Protein AF-Q05FV4-F1 (afdb_monomer_lite)

Secondary structure (DSSP, 8-state):
--EEEE--SSHHHHHHHHHS-EEEEEEE-TT-HHHHHHHHHHHHHHHHTT--EEEEE-HHHHHHHHHHHHTT-TTS-HHHHIIIIIIIIIHHHHTT-S-EEES-S-EEETTEEE--SSTTT--HHHH-SSS-EE-SSTTS-HHHHHHHHHHTT-TTTTPPPP-SSTT---------EEEEEETTEEEEEEE--S---TT-EETTEEEEEEETTEEEEE-GGG---EEEEEE--SS----EEEEESSSSSPPEEEEEEEETTEEEEEEEEEE--PPTT-EEEEEETTEEEEEEEEEEE-

Foldseek 3Di:
DAAEEAAQLALLSLLQPLVDRHAYEQEDQPQDPSSVVSVVLVVVSCVVVVHHYDYDYCNVVVVCLVVVCLVPPLQEDQLLVCVPPPVNDVVCVVVVDQEYEYSAQWADDPQFIFFAPQNQRTDCLSHPDRGHYHYPPSPDDVVVSLVVCVVVVRVNSVPDDDDDHPPDDDDDWDWDWDWDDDPNDIWIKIQTSDNDAAQDDDPNWTFADDDNRMTTTDHPVPWDKDQKFWWDDPDDDWDWWWKDQDSRDDTFIWTWDDDPPIIMIGGPDIDTRHDQQGWMFIGDPGTTPDTIGTHDDD

pLDDT: mean 79.16, std 13.12, range [39.16, 94.56]

InterPro domains:
  IPR014729 Rossmann-like alpha/beta/alpha sandwich fold [G3DSA:3.40.50.620] (3-175)

Structure (mmCIF, N/CA/C/O backbone):
data_AF-Q05FV4-F1
#
_entry.id   AF-Q05FV4-F1
#
loop_
_atom_site.group_PDB
_atom_site.id
_atom_site.type_symbol
_atom_site.label_atom_id
_atom_site.label_alt_id
_atom_site.label_comp_id
_atom_site.label_asym_id
_atom_site.label_entity_id
_atom_site.label_seq_id
_atom_site.pdbx_PDB_ins_code
_atom_site.Cartn_x
_atom_site.Cartn_y
_atom_site.Cartn_z
_atom_site.occupancy
_atom_site.B_iso_or_equiv
_atom_site.auth_seq_id
_atom_site.auth_comp_id
_atom_site.auth_asym_id
_atom_site.auth_atom_id
_atom_site.pdbx_PDB_model_num
ATOM 1 N N . MET A 1 1 ? 4.492 14.773 -20.212 1.00 47.62 1 MET A N 1
ATOM 2 C CA . MET A 1 1 ? 5.256 14.762 -18.939 1.00 47.62 1 MET A CA 1
ATOM 3 C C . MET A 1 1 ? 5.583 13.326 -18.550 1.00 47.62 1 MET A C 1
ATOM 5 O O . MET A 1 1 ? 4.662 12.532 -18.407 1.00 47.62 1 MET A O 1
ATOM 9 N N . LEU A 1 2 ? 6.867 12.978 -18.404 1.00 54.38 2 LEU A N 1
ATOM 10 C CA . LEU A 1 2 ? 7.277 11.655 -17.915 1.00 54.38 2 LEU A CA 1
ATOM 11 C C . LEU A 1 2 ? 6.825 11.469 -16.462 1.00 54.38 2 LEU A C 1
ATOM 13 O O . LEU A 1 2 ? 7.296 12.162 -15.558 1.00 54.38 2 LEU A O 1
ATOM 17 N N . ASN A 1 3 ? 5.906 10.532 -16.252 1.00 81.00 3 ASN A N 1
ATOM 18 C CA . ASN A 1 3 ? 5.465 10.130 -14.924 1.00 81.00 3 ASN A CA 1
ATOM 19 C C . ASN A 1 3 ? 6.453 9.107 -14.350 1.00 81.00 3 ASN A C 1
ATOM 21 O O . ASN A 1 3 ? 6.961 8.255 -15.077 1.00 81.00 3 ASN A O 1
ATOM 25 N N . PHE A 1 4 ? 6.714 9.165 -13.047 1.00 91.38 4 PHE A N 1
ATOM 26 C CA . PHE A 1 4 ? 7.450 8.113 -12.348 1.00 91.38 4 PHE A CA 1
ATOM 27 C C . PHE A 1 4 ? 6.477 7.105 -11.742 1.00 91.38 4 PHE A C 1
ATOM 29 O O . PHE A 1 4 ? 5.464 7.493 -11.155 1.00 91.38 4 PHE A O 1
ATOM 36 N N . LEU A 1 5 ? 6.791 5.819 -11.864 1.00 93.62 5 LEU A N 1
ATOM 37 C CA . LEU A 1 5 ? 6.052 4.716 -11.260 1.00 93.62 5 LEU A CA 1
ATOM 38 C C . LEU A 1 5 ? 6.869 4.089 -10.136 1.00 93.62 5 LEU A C 1
ATOM 40 O O . LEU A 1 5 ? 7.965 3.591 -10.374 1.00 93.62 5 LEU A O 1
ATOM 44 N N . LEU A 1 6 ? 6.301 4.038 -8.931 1.00 93.00 6 LEU A N 1
ATOM 45 C CA . LEU A 1 6 ? 6.811 3.171 -7.871 1.00 93.00 6 LEU A CA 1
ATOM 46 C C . LEU A 1 6 ? 6.566 1.718 -8.255 1.00 93.00 6 LEU A C 1
ATOM 48 O O . LEU A 1 6 ? 5.432 1.225 -8.186 1.00 93.00 6 LEU A O 1
ATOM 52 N N . ASN A 1 7 ? 7.637 1.043 -8.649 1.00 92.69 7 ASN A N 1
ATOM 53 C CA . ASN A 1 7 ? 7.591 -0.327 -9.107 1.00 92.69 7 ASN A CA 1
ATOM 54 C C . ASN A 1 7 ? 8.322 -1.235 -8.121 1.00 92.69 7 ASN A C 1
ATOM 56 O O . ASN A 1 7 ? 9.527 -1.126 -7.935 1.00 92.69 7 ASN A O 1
ATOM 60 N N . SER A 1 8 ? 7.580 -2.143 -7.486 1.00 90.06 8 SER A N 1
ATOM 61 C CA . SER A 1 8 ? 8.119 -3.109 -6.525 1.00 90.06 8 SER A CA 1
ATOM 62 C C . SER A 1 8 ? 8.613 -4.400 -7.181 1.00 90.06 8 SER A C 1
ATOM 64 O O . SER A 1 8 ? 8.865 -5.373 -6.484 1.00 90.06 8 SER A O 1
ATOM 66 N N . GLY A 1 9 ? 8.655 -4.487 -8.514 1.00 88.12 9 GLY A N 1
ATOM 67 C CA . GLY A 1 9 ? 8.950 -5.740 -9.218 1.00 88.12 9 GLY A CA 1
ATOM 68 C C . GLY A 1 9 ? 7.849 -6.802 -9.085 1.00 88.12 9 GLY A C 1
ATOM 69 O O . GLY A 1 9 ? 8.029 -7.957 -9.471 1.00 88.12 9 GLY A O 1
ATOM 70 N N . GLY A 1 10 ? 6.689 -6.448 -8.524 1.00 89.00 10 GLY A N 1
ATOM 71 C CA . GLY A 1 10 ? 5.504 -7.299 -8.498 1.00 89.00 10 GLY A CA 1
ATOM 72 C C . GLY A 1 10 ? 4.771 -7.330 -9.842 1.00 89.00 10 GLY A C 1
ATOM 73 O O . GLY A 1 10 ? 4.995 -6.502 -10.723 1.00 89.00 10 GLY A O 1
ATOM 74 N N . LYS A 1 11 ? 3.827 -8.269 -9.987 1.00 91.12 11 LYS A N 1
ATOM 75 C CA . LYS A 1 11 ? 2.969 -8.359 -11.184 1.00 91.12 11 LYS A CA 1
ATOM 76 C C . LYS A 1 11 ? 2.208 -7.070 -11.471 1.00 91.12 11 LYS A C 1
ATOM 78 O O . LYS A 1 11 ? 2.149 -6.637 -12.613 1.00 91.12 11 LYS A O 1
ATOM 83 N N . ASP A 1 12 ? 1.641 -6.476 -10.427 1.00 92.94 12 ASP A N 1
ATOM 84 C CA . ASP A 1 12 ? 0.763 -5.310 -10.538 1.00 92.94 12 ASP A CA 1
ATOM 85 C C . ASP A 1 12 ? 1.513 -4.069 -11.012 1.00 92.94 12 ASP A C 1
ATOM 87 O O . ASP A 1 12 ? 1.076 -3.382 -11.932 1.00 92.94 12 ASP A O 1
ATOM 91 N N . SER A 1 13 ? 2.681 -3.812 -10.428 1.00 92.00 13 SER A N 1
ATOM 92 C CA . SER A 1 13 ? 3.510 -2.679 -10.812 1.00 92.00 13 SER A CA 1
ATOM 93 C C . SER A 1 13 ? 4.178 -2.876 -12.173 1.00 92.00 13 SER A C 1
ATOM 95 O O . SER A 1 13 ? 4.220 -1.937 -12.959 1.00 92.00 13 SER A O 1
ATOM 97 N N . ASN A 1 14 ? 4.616 -4.090 -12.519 1.00 92.00 14 ASN A N 1
ATOM 98 C CA . ASN A 1 14 ? 5.145 -4.358 -13.860 1.00 92.00 14 ASN A CA 1
ATOM 99 C C . ASN A 1 14 ? 4.068 -4.232 -14.945 1.00 92.00 14 ASN A C 1
ATOM 101 O O . ASN A 1 14 ? 4.322 -3.642 -15.990 1.00 92.00 14 ASN A O 1
ATOM 105 N N . TYR A 1 15 ? 2.843 -4.696 -14.680 1.00 92.50 15 TYR A N 1
ATOM 106 C CA . TYR A 1 15 ? 1.713 -4.466 -15.582 1.00 92.50 15 TYR A CA 1
ATOM 107 C C . TYR A 1 15 ? 1.393 -2.970 -15.719 1.00 92.50 15 TYR A C 1
ATOM 109 O O . TYR A 1 15 ? 1.267 -2.463 -16.832 1.00 92.50 15 TYR A O 1
ATOM 117 N N . SER A 1 16 ? 1.361 -2.239 -14.600 1.00 92.81 16 SER A N 1
ATOM 118 C CA . SER A 1 16 ? 1.198 -0.780 -14.581 1.00 92.81 16 SER A CA 1
ATOM 119 C C . SER A 1 16 ? 2.255 -0.053 -15.425 1.00 92.81 16 SER A C 1
ATOM 121 O O . SER A 1 16 ? 1.914 0.906 -16.119 1.00 92.81 16 SER A O 1
ATOM 123 N N . SER A 1 17 ? 3.513 -0.515 -15.407 1.00 92.00 17 SER A N 1
ATOM 124 C CA . SER A 1 17 ? 4.619 0.075 -16.180 1.00 92.00 17 SER A CA 1
ATOM 125 C C . SER A 1 17 ? 4.445 -0.047 -17.692 1.00 92.00 17 SER A C 1
ATOM 127 O O . SER A 1 17 ? 4.907 0.816 -18.433 1.00 92.00 17 SER A O 1
ATOM 129 N N . ILE A 1 18 ? 3.770 -1.096 -18.156 1.00 89.12 18 ILE A N 1
ATOM 130 C CA . ILE A 1 18 ? 3.556 -1.333 -19.588 1.00 89.12 18 ILE A CA 1
ATOM 131 C C . ILE A 1 18 ? 2.411 -0.481 -20.130 1.00 89.12 18 ILE A C 1
ATOM 133 O O . ILE A 1 18 ? 2.472 -0.037 -21.270 1.00 89.12 18 ILE A O 1
ATOM 137 N N . LEU A 1 19 ? 1.389 -0.212 -19.317 1.00 89.12 19 LEU A N 1
ATOM 138 C CA . LEU A 1 19 ? 0.229 0.576 -19.738 1.00 89.12 19 LEU A CA 1
ATOM 139 C C . LEU A 1 19 ? 0.544 2.052 -20.010 1.00 89.12 19 LEU A C 1
ATOM 141 O O . LEU A 1 19 ? -0.233 2.721 -20.680 1.00 89.12 19 LEU A O 1
ATOM 145 N N . VAL A 1 20 ? 1.617 2.596 -19.429 1.00 88.25 20 VAL A N 1
ATOM 146 C CA . VAL A 1 20 ? 1.894 4.039 -19.457 1.00 88.25 20 VAL A CA 1
ATOM 147 C C . VAL A 1 20 ? 3.361 4.288 -19.774 1.00 88.25 20 VAL A C 1
ATOM 149 O O . VAL A 1 20 ? 4.248 3.568 -19.315 1.00 88.25 20 VAL A O 1
ATOM 152 N N . ASN A 1 21 ? 3.649 5.349 -20.530 1.00 88.25 21 ASN A N 1
ATOM 153 C CA . ASN A 1 21 ? 5.026 5.778 -20.710 1.00 88.25 21 ASN A CA 1
ATOM 154 C C . ASN A 1 21 ? 5.569 6.433 -19.424 1.00 88.25 21 ASN A C 1
ATOM 156 O O . ASN A 1 21 ? 5.127 7.514 -19.032 1.00 88.25 21 ASN A O 1
ATOM 160 N N . ASN A 1 22 ? 6.479 5.745 -18.730 1.00 90.12 22 ASN A N 1
ATOM 161 C CA . ASN A 1 22 ? 6.981 6.133 -17.419 1.00 90.12 22 ASN A CA 1
ATOM 162 C C . ASN A 1 22 ? 8.419 5.663 -17.178 1.00 90.12 22 ASN A C 1
ATOM 164 O O . ASN A 1 22 ? 8.897 4.715 -17.800 1.00 90.12 22 ASN A O 1
ATOM 168 N N . ASN A 1 23 ? 9.070 6.317 -16.219 1.00 91.62 23 ASN A N 1
ATOM 169 C CA . ASN A 1 23 ? 10.292 5.816 -15.599 1.00 91.62 23 ASN A CA 1
ATOM 170 C C . ASN A 1 23 ? 9.923 5.024 -14.341 1.00 91.62 23 ASN A C 1
ATOM 172 O O . ASN A 1 23 ? 9.015 5.412 -13.600 1.00 91.62 23 ASN A O 1
ATOM 176 N N . ASN A 1 24 ? 10.634 3.934 -14.075 1.00 93.62 24 ASN A N 1
ATOM 177 C CA . ASN A 1 24 ? 10.403 3.112 -12.893 1.00 93.62 24 ASN A CA 1
ATOM 178 C C . ASN A 1 24 ? 11.297 3.558 -11.737 1.00 93.62 24 ASN A C 1
ATOM 180 O O . ASN A 1 24 ? 12.478 3.817 -11.934 1.00 93.62 24 ASN A O 1
ATOM 184 N N . ILE A 1 25 ? 10.744 3.603 -10.530 1.00 93.94 25 ILE A N 1
ATOM 185 C CA . ILE A 1 25 ? 11.482 3.803 -9.282 1.00 93.94 25 ILE A CA 1
ATOM 186 C C . ILE A 1 25 ? 11.372 2.531 -8.455 1.00 93.94 25 ILE A C 1
ATOM 188 O O . ILE A 1 25 ? 10.265 2.091 -8.133 1.00 93.94 25 ILE A O 1
ATOM 192 N N . PHE A 1 26 ? 12.518 1.985 -8.067 1.00 92.56 26 PHE A N 1
ATOM 193 C CA . PHE A 1 26 ? 12.624 0.872 -7.138 1.00 92.56 26 PHE A CA 1
ATOM 194 C C . PHE A 1 26 ? 13.163 1.356 -5.795 1.00 92.56 26 PHE A C 1
ATOM 196 O O . PHE A 1 26 ? 14.240 1.948 -5.731 1.00 92.56 26 PHE A O 1
ATOM 203 N N . ILE A 1 27 ? 12.430 1.072 -4.719 1.00 90.38 27 ILE A N 1
ATOM 204 C CA . ILE A 1 27 ? 12.897 1.328 -3.355 1.00 90.38 27 ILE A CA 1
ATOM 205 C C . ILE A 1 27 ? 13.678 0.101 -2.886 1.00 90.38 27 ILE A C 1
ATOM 207 O O . ILE A 1 27 ? 13.100 -0.967 -2.653 1.00 90.38 27 ILE A O 1
ATOM 211 N N . LYS A 1 28 ? 14.990 0.269 -2.739 1.00 87.56 28 LYS A N 1
ATOM 212 C CA . LYS A 1 28 ? 15.898 -0.741 -2.206 1.00 87.56 28 LYS A CA 1
ATOM 213 C C . LYS A 1 28 ? 15.941 -0.617 -0.689 1.00 87.56 28 LYS A C 1
ATOM 215 O O . LYS A 1 28 ? 16.210 0.456 -0.153 1.00 87.56 28 LYS A O 1
ATOM 220 N N . ILE A 1 29 ? 15.658 -1.726 -0.018 1.00 76.50 29 ILE A N 1
ATOM 221 C CA . ILE A 1 29 ? 15.816 -1.877 1.429 1.00 76.50 29 ILE A CA 1
ATOM 222 C C . ILE A 1 29 ? 16.642 -3.142 1.600 1.00 76.50 29 ILE A C 1
ATOM 224 O O . ILE A 1 29 ? 16.120 -4.253 1.521 1.00 76.50 29 ILE A O 1
ATOM 228 N N . ASP A 1 30 ? 17.951 -2.947 1.724 1.00 65.00 30 ASP A N 1
ATOM 229 C CA . ASP A 1 30 ? 19.031 -3.937 1.571 1.00 65.00 30 ASP A CA 1
ATOM 230 C C . ASP A 1 30 ? 19.091 -5.054 2.621 1.00 65.00 30 ASP A C 1
ATOM 232 O O . ASP A 1 30 ? 20.126 -5.671 2.840 1.00 65.00 30 ASP A O 1
ATOM 236 N N . ASN A 1 31 ? 17.980 -5.323 3.291 1.00 58.41 31 ASN A N 1
ATOM 237 C CA . ASN A 1 31 ? 17.928 -6.237 4.419 1.00 58.41 31 ASN A CA 1
ATOM 238 C C . ASN A 1 31 ? 17.359 -7.620 4.048 1.00 58.41 31 ASN A C 1
ATOM 240 O O . ASN A 1 31 ? 17.367 -8.501 4.901 1.00 58.41 31 ASN A O 1
ATOM 244 N N . PHE A 1 32 ? 16.858 -7.836 2.815 1.00 62.53 32 PHE A N 1
ATOM 245 C CA . PHE A 1 32 ? 16.070 -9.038 2.488 1.00 62.53 32 PHE A CA 1
ATOM 246 C C . PHE A 1 32 ? 16.309 -9.619 1.088 1.00 62.53 32 PHE A C 1
ATOM 248 O O . PHE A 1 32 ? 16.249 -8.907 0.082 1.00 62.53 32 PHE A O 1
ATOM 255 N N . CYS A 1 33 ? 16.419 -10.952 1.019 1.00 62.09 33 CYS A N 1
ATOM 256 C CA . CYS A 1 33 ? 16.462 -11.719 -0.232 1.00 62.09 33 CYS A CA 1
ATOM 257 C C . CYS A 1 33 ? 15.248 -11.445 -1.140 1.00 62.09 33 CYS A C 1
ATOM 259 O O . CYS A 1 33 ? 15.401 -11.364 -2.358 1.00 62.09 33 CYS A O 1
ATOM 261 N N . GLU A 1 34 ? 14.053 -11.234 -0.569 1.00 72.56 34 GLU A N 1
ATOM 262 C CA . GLU A 1 34 ? 12.849 -10.882 -1.341 1.00 72.56 34 GLU A CA 1
ATOM 263 C C . GLU A 1 34 ? 13.019 -9.543 -2.088 1.00 72.56 34 GLU A C 1
ATOM 265 O O . GLU A 1 34 ? 12.658 -9.450 -3.257 1.00 72.56 34 GLU A O 1
ATOM 270 N N . ASN A 1 35 ? 13.630 -8.517 -1.474 1.00 75.50 35 ASN A N 1
ATOM 271 C CA . ASN A 1 35 ? 13.848 -7.220 -2.134 1.00 75.50 35 ASN A CA 1
ATOM 272 C C . ASN A 1 35 ? 14.843 -7.342 -3.306 1.00 75.50 35 ASN A C 1
ATOM 274 O O . ASN A 1 35 ? 14.657 -6.717 -4.351 1.00 75.50 35 ASN A O 1
ATOM 278 N N . LEU A 1 36 ? 15.858 -8.204 -3.175 1.00 78.44 36 LEU A N 1
ATOM 279 C CA . LEU A 1 36 ? 16.809 -8.499 -4.253 1.00 78.44 36 LEU A CA 1
ATOM 280 C C . LEU A 1 36 ? 16.147 -9.227 -5.431 1.00 78.44 36 LEU A C 1
ATOM 282 O O . LEU A 1 36 ? 16.372 -8.854 -6.584 1.00 78.44 36 LEU A O 1
ATOM 286 N N . LEU A 1 37 ? 15.306 -10.231 -5.164 1.00 83.31 37 LEU A N 1
ATOM 287 C CA . LEU A 1 37 ? 14.526 -10.916 -6.204 1.00 83.31 37 LEU A CA 1
ATOM 288 C C . LEU A 1 37 ? 13.567 -9.951 -6.909 1.00 83.31 37 LEU A C 1
ATOM 290 O O . LEU A 1 37 ? 13.454 -9.954 -8.134 1.00 83.31 37 LEU A O 1
ATOM 294 N N . ASP A 1 38 ? 12.928 -9.072 -6.147 1.00 85.44 38 ASP A N 1
ATOM 295 C CA . ASP A 1 38 ? 12.011 -8.054 -6.651 1.00 85.44 38 ASP A CA 1
ATOM 296 C C . ASP A 1 38 ? 12.711 -7.062 -7.576 1.00 85.44 38 ASP A C 1
ATOM 298 O O . ASP A 1 38 ? 12.211 -6.762 -8.666 1.00 85.44 38 ASP A O 1
ATOM 302 N N . LYS A 1 39 ? 13.919 -6.638 -7.198 1.00 87.81 39 LYS A N 1
ATOM 303 C CA . LYS A 1 39 ? 14.795 -5.835 -8.050 1.00 87.81 39 LYS A CA 1
ATOM 304 C C . LYS A 1 39 ? 15.129 -6.568 -9.351 1.00 87.81 39 LYS A C 1
ATOM 306 O O . LYS A 1 39 ? 15.037 -5.959 -10.415 1.00 87.81 39 LYS A O 1
ATOM 311 N N . LYS A 1 40 ? 15.472 -7.862 -9.293 1.00 87.88 40 LYS A N 1
ATOM 312 C CA . LYS A 1 40 ? 15.757 -8.675 -10.492 1.00 87.88 40 LYS A CA 1
ATOM 313 C C . LYS A 1 40 ? 14.546 -8.748 -11.426 1.00 87.88 40 LYS A C 1
ATOM 315 O O . LYS A 1 40 ? 14.690 -8.498 -12.621 1.00 87.88 40 LYS A O 1
ATOM 320 N N . TYR A 1 41 ? 13.348 -9.011 -10.897 1.00 89.88 41 TYR A N 1
ATOM 321 C CA . TYR A 1 41 ? 12.120 -9.041 -11.704 1.00 89.88 41 TYR A CA 1
ATOM 322 C C . TYR A 1 41 ? 11.824 -7.707 -12.380 1.00 89.88 41 TYR A C 1
ATOM 324 O O . TYR A 1 41 ? 11.409 -7.685 -13.540 1.00 89.88 41 TYR A O 1
ATOM 332 N N . LEU A 1 42 ? 12.015 -6.599 -11.664 1.00 90.19 42 LEU A N 1
ATOM 333 C CA . LEU A 1 42 ? 11.873 -5.272 -12.245 1.00 90.19 42 LEU A CA 1
ATOM 334 C C . LEU A 1 42 ? 12.872 -5.057 -13.384 1.00 90.19 42 LEU A C 1
ATOM 336 O O . LEU A 1 42 ? 12.477 -4.618 -14.462 1.00 90.19 42 LEU A O 1
ATOM 340 N N . PHE A 1 43 ? 14.146 -5.350 -13.129 1.00 91.12 43 PHE A N 1
ATOM 341 C CA . PHE A 1 43 ? 15.237 -5.099 -14.062 1.00 91.12 43 PHE A CA 1
ATOM 342 C C . PHE A 1 43 ? 15.021 -5.837 -15.383 1.00 91.12 43 PHE A C 1
ATOM 344 O O . PHE A 1 43 ? 14.996 -5.207 -16.438 1.00 91.12 43 PHE A O 1
ATOM 351 N N . LEU A 1 44 ? 14.734 -7.139 -15.314 1.00 90.69 44 LEU A N 1
ATOM 352 C CA . LEU A 1 44 ? 14.467 -7.960 -16.496 1.00 90.69 44 LEU A CA 1
ATOM 353 C C . LEU A 1 44 ? 13.253 -7.454 -17.286 1.00 90.69 44 LEU A C 1
ATOM 355 O O . LEU A 1 44 ? 13.330 -7.291 -18.501 1.00 90.69 44 LEU A O 1
ATOM 359 N N . ASN A 1 45 ? 12.147 -7.125 -16.610 1.00 87.44 45 ASN A N 1
ATOM 360 C CA . ASN A 1 45 ? 10.970 -6.583 -17.293 1.00 87.44 45 ASN A CA 1
ATOM 361 C C . ASN A 1 45 ? 11.237 -5.208 -17.926 1.00 87.44 45 ASN A C 1
ATOM 363 O O . ASN A 1 45 ? 10.677 -4.902 -18.976 1.00 87.44 45 ASN A O 1
ATOM 367 N N . CYS A 1 46 ? 12.062 -4.363 -17.311 1.00 89.56 46 CYS A N 1
ATOM 368 C CA . CYS A 1 46 ? 12.399 -3.054 -17.868 1.00 89.56 46 CYS A CA 1
ATOM 369 C C . CYS A 1 46 ? 13.342 -3.155 -19.067 1.00 89.56 46 CYS A C 1
ATOM 371 O O . CYS A 1 46 ? 13.152 -2.389 -20.006 1.00 89.56 46 CYS A O 1
ATOM 373 N N . ILE A 1 47 ? 14.285 -4.105 -19.074 1.00 89.62 47 ILE A N 1
ATOM 374 C CA . ILE A 1 47 ? 15.117 -4.402 -20.251 1.00 89.62 47 ILE A CA 1
ATOM 375 C C . ILE A 1 47 ? 14.224 -4.778 -21.433 1.00 89.62 47 ILE A C 1
ATOM 377 O O . ILE A 1 47 ? 14.291 -4.136 -22.478 1.00 89.62 47 ILE A O 1
ATOM 381 N N . ILE A 1 48 ? 13.327 -5.751 -21.234 1.00 87.06 48 ILE A N 1
ATOM 382 C CA . ILE A 1 48 ? 12.411 -6.236 -22.279 1.00 87.06 48 ILE A CA 1
ATOM 383 C C . ILE A 1 48 ? 11.563 -5.088 -22.846 1.00 87.06 48 ILE A C 1
ATOM 385 O O . ILE A 1 48 ? 11.366 -4.990 -24.052 1.00 87.06 48 ILE A O 1
ATOM 389 N N . ASN A 1 49 ? 11.083 -4.191 -21.981 1.00 85.69 49 ASN A N 1
ATOM 390 C CA . ASN A 1 49 ? 10.210 -3.085 -22.378 1.00 85.69 49 ASN A CA 1
ATOM 391 C C . ASN A 1 49 ? 10.955 -1.769 -22.678 1.00 85.69 49 ASN A C 1
ATOM 393 O O . ASN A 1 49 ? 10.298 -0.737 -22.826 1.00 85.69 49 ASN A O 1
ATOM 397 N N . LYS A 1 50 ? 12.296 -1.776 -22.722 1.00 89.94 50 LYS A N 1
ATOM 398 C CA . LYS A 1 50 ? 13.155 -0.590 -22.924 1.00 89.94 50 LYS A CA 1
ATOM 399 C C . LYS A 1 50 ? 12.785 0.594 -22.006 1.00 89.94 50 LYS A C 1
ATOM 401 O O . LYS A 1 50 ? 12.666 1.738 -22.444 1.00 89.94 50 LYS A O 1
ATOM 406 N N . LYS A 1 51 ? 12.571 0.326 -20.712 1.00 90.44 51 LYS A N 1
ATOM 407 C CA . LYS A 1 51 ? 12.196 1.322 -19.686 1.00 90.44 51 LYS A CA 1
ATOM 408 C C . LYS A 1 51 ? 13.389 1.694 -18.806 1.00 90.44 51 LYS A C 1
ATOM 410 O O . LYS A 1 51 ? 14.146 0.827 -18.381 1.00 90.44 51 LYS A O 1
ATOM 415 N N . LYS A 1 52 ? 13.501 2.977 -18.444 1.00 91.94 52 LYS A N 1
ATOM 416 C CA . LYS A 1 52 ? 14.505 3.455 -17.477 1.00 91.94 52 LYS A CA 1
ATOM 417 C C . LYS A 1 52 ? 14.117 3.086 -16.042 1.00 91.94 52 LYS A C 1
ATOM 419 O O . LYS A 1 52 ? 12.932 3.091 -15.688 1.00 91.94 52 LYS A O 1
ATOM 424 N N . ILE A 1 53 ? 15.127 2.817 -15.216 1.00 93.12 53 ILE A N 1
ATOM 425 C CA . ILE A 1 53 ? 14.982 2.471 -13.799 1.00 93.12 53 ILE A CA 1
ATOM 426 C C . ILE A 1 53 ? 15.844 3.409 -12.959 1.00 93.12 53 ILE A C 1
ATOM 428 O O . ILE A 1 53 ? 17.023 3.595 -13.238 1.00 93.12 53 ILE A O 1
ATOM 432 N N . LEU A 1 54 ? 15.254 3.943 -11.898 1.00 92.25 54 LEU A N 1
ATOM 433 C CA . LEU A 1 54 ? 15.915 4.660 -10.819 1.00 92.25 54 LEU A CA 1
ATOM 434 C C . LEU A 1 54 ? 15.833 3.810 -9.552 1.00 92.25 54 LEU A C 1
ATOM 436 O O . LEU A 1 54 ? 14.763 3.316 -9.195 1.00 92.25 54 LEU A O 1
ATOM 440 N N . ILE A 1 55 ? 16.960 3.623 -8.875 1.00 91.12 55 ILE A N 1
ATOM 441 C CA . ILE A 1 55 ? 17.036 2.858 -7.629 1.00 91.12 55 ILE A CA 1
ATOM 442 C C . ILE A 1 55 ? 17.318 3.842 -6.504 1.00 91.12 55 ILE A C 1
ATOM 444 O O . ILE A 1 55 ? 18.292 4.583 -6.566 1.00 91.12 55 ILE A O 1
ATOM 448 N N . ILE A 1 56 ? 16.476 3.826 -5.475 1.00 90.44 56 ILE A N 1
ATOM 449 C CA . ILE A 1 56 ? 16.625 4.671 -4.290 1.00 90.44 56 ILE A CA 1
ATOM 450 C C . ILE A 1 56 ? 16.829 3.749 -3.093 1.00 90.44 56 ILE A C 1
ATOM 452 O O . ILE A 1 56 ? 15.976 2.899 -2.825 1.00 90.44 56 ILE A O 1
ATOM 456 N N . ASN A 1 57 ? 17.951 3.891 -2.390 1.00 90.19 57 ASN A N 1
ATOM 457 C CA . ASN A 1 57 ? 18.199 3.154 -1.155 1.00 90.19 57 ASN A CA 1
ATOM 458 C C . ASN A 1 57 ? 17.602 3.920 0.024 1.00 90.19 57 ASN A C 1
ATOM 460 O O . ASN A 1 57 ? 18.047 5.026 0.293 1.00 90.19 57 ASN A O 1
ATOM 464 N N . LEU A 1 58 ? 16.608 3.331 0.692 1.00 88.44 58 LEU A N 1
ATOM 465 C CA . LEU A 1 58 ? 15.910 3.939 1.834 1.00 88.44 58 LEU A CA 1
ATOM 466 C C . LEU A 1 58 ? 16.030 3.091 3.107 1.00 88.44 58 LEU A C 1
ATOM 468 O O . LEU A 1 58 ? 15.118 3.055 3.939 1.00 88.44 58 LEU A O 1
ATOM 472 N N . LYS A 1 59 ? 17.112 2.312 3.224 1.00 85.88 59 LYS A N 1
ATOM 473 C CA . LYS A 1 59 ? 17.323 1.388 4.346 1.00 85.88 59 LYS A CA 1
ATOM 474 C C . LYS A 1 59 ? 17.337 2.113 5.692 1.00 85.88 59 LYS A C 1
ATOM 476 O O . LYS A 1 59 ? 16.666 1.662 6.619 1.00 85.88 59 LYS A O 1
ATOM 481 N N . ASN A 1 60 ? 18.066 3.220 5.793 1.00 85.00 60 ASN A N 1
ATOM 482 C CA . ASN A 1 60 ? 18.253 3.930 7.058 1.00 85.00 60 ASN A CA 1
ATOM 483 C C . ASN A 1 60 ? 16.950 4.593 7.516 1.00 85.00 60 ASN A C 1
ATOM 485 O O . ASN A 1 60 ? 16.551 4.454 8.669 1.00 85.00 60 ASN A O 1
ATOM 489 N N . GLU A 1 61 ? 16.229 5.227 6.596 1.00 86.38 61 GLU A N 1
ATOM 490 C CA . GLU A 1 61 ? 14.943 5.876 6.841 1.00 86.38 61 GLU A CA 1
ATOM 491 C C . GLU A 1 61 ? 13.865 4.859 7.211 1.00 86.38 61 GLU A C 1
ATOM 493 O O . GLU A 1 61 ? 13.028 5.121 8.078 1.00 86.38 61 GLU A O 1
ATOM 498 N N . TYR A 1 62 ? 13.883 3.685 6.575 1.00 81.25 62 TYR A N 1
ATOM 499 C CA . TYR A 1 62 ? 12.974 2.596 6.909 1.00 81.25 62 TYR A CA 1
ATOM 500 C C . TYR A 1 62 ? 13.256 2.007 8.292 1.00 81.25 62 TYR A C 1
ATOM 502 O O . TYR A 1 62 ? 12.315 1.839 9.069 1.00 81.25 62 TYR A O 1
ATOM 510 N N . ASN A 1 63 ? 14.525 1.754 8.620 1.00 78.25 63 ASN A N 1
ATOM 511 C CA . ASN A 1 63 ? 14.925 1.282 9.945 1.00 78.25 63 ASN A CA 1
ATOM 512 C C . ASN A 1 63 ? 14.551 2.306 11.024 1.00 78.25 63 ASN A C 1
ATOM 514 O O . ASN A 1 63 ? 13.853 1.957 11.969 1.00 78.25 63 ASN A O 1
ATOM 518 N N . PHE A 1 64 ? 14.881 3.587 10.826 1.00 79.12 64 PHE A N 1
ATOM 519 C CA . PHE A 1 64 ? 14.504 4.661 11.748 1.00 79.12 64 PHE A CA 1
ATOM 520 C C . PHE A 1 64 ? 12.985 4.743 11.951 1.00 79.12 64 PHE A C 1
ATOM 522 O O . PHE A 1 64 ? 12.499 4.792 13.082 1.00 79.12 64 PHE A O 1
ATOM 529 N N . PHE A 1 65 ? 12.205 4.704 10.866 1.00 75.94 65 PHE A N 1
ATOM 530 C CA . PHE A 1 65 ? 10.743 4.697 10.934 1.00 75.94 65 PHE A CA 1
ATOM 531 C C . PHE A 1 65 ? 10.192 3.494 11.705 1.00 75.94 65 PHE A C 1
ATOM 533 O O . PHE A 1 65 ? 9.171 3.613 12.388 1.00 75.94 65 PHE A O 1
ATOM 540 N N . PHE A 1 66 ? 10.826 2.334 11.566 1.00 70.94 66 PHE A N 1
ATOM 541 C CA . PHE A 1 66 ? 10.403 1.109 12.222 1.00 70.94 66 PHE A CA 1
ATOM 542 C C . PHE A 1 66 ? 10.791 1.089 13.710 1.00 70.94 66 PHE A C 1
ATOM 544 O O . PHE A 1 66 ? 9.950 0.773 14.556 1.00 70.94 66 PHE A O 1
ATOM 551 N N . ASP A 1 67 ? 12.010 1.503 14.049 1.00 66.75 67 ASP A N 1
ATOM 552 C CA . ASP A 1 67 ? 12.535 1.517 15.418 1.00 66.75 67 ASP A CA 1
ATOM 553 C C . ASP A 1 67 ? 11.863 2.582 16.282 1.00 66.75 67 ASP A C 1
ATOM 555 O O . ASP A 1 67 ? 11.386 2.276 17.378 1.00 66.75 67 ASP A O 1
ATOM 559 N N . PHE A 1 68 ? 11.683 3.798 15.752 1.00 57.31 68 PHE A N 1
ATOM 560 C CA . PHE A 1 68 ? 10.953 4.878 16.429 1.00 57.31 68 PHE A CA 1
ATOM 561 C C . PHE A 1 68 ? 9.512 4.480 16.796 1.00 57.31 68 PHE A C 1
ATOM 563 O O . PHE A 1 68 ? 8.891 5.046 17.697 1.00 57.31 68 PHE A O 1
ATOM 570 N N . LYS A 1 69 ? 8.948 3.490 16.099 1.00 55.84 69 LYS A N 1
ATOM 571 C CA . LYS A 1 69 ? 7.569 3.043 16.292 1.00 55.84 69 LYS A CA 1
ATOM 572 C C . LYS A 1 69 ? 7.402 1.871 17.245 1.00 55.84 69 LYS A C 1
ATOM 574 O O . LYS A 1 69 ? 6.318 1.768 17.827 1.00 55.84 69 LYS A O 1
ATOM 579 N N . ASN A 1 70 ? 8.440 1.065 17.471 1.00 51.66 70 ASN A N 1
ATOM 580 C CA . ASN A 1 70 ? 8.410 -0.011 18.467 1.00 51.66 70 ASN A CA 1
ATOM 581 C C . ASN A 1 70 ? 8.166 0.528 19.893 1.00 51.66 70 ASN A C 1
ATOM 583 O O . ASN A 1 70 ? 7.617 -0.195 20.714 1.00 51.66 70 ASN A O 1
ATOM 587 N N . SER A 1 71 ? 8.472 1.803 20.175 1.00 50.09 71 SER A N 1
ATOM 588 C CA . SER A 1 71 ? 8.281 2.418 21.499 1.00 50.09 71 SER A CA 1
ATOM 589 C C . SER A 1 71 ? 6.947 3.163 21.700 1.00 50.09 71 SER A C 1
ATOM 591 O O . SER A 1 71 ? 6.497 3.287 22.836 1.00 50.09 71 SER A O 1
ATOM 593 N N . LYS A 1 72 ? 6.281 3.660 20.638 1.00 49.41 72 LYS A N 1
ATOM 594 C CA . LYS A 1 72 ? 5.078 4.533 20.757 1.00 49.41 72 LYS A CA 1
ATOM 595 C C . LYS A 1 72 ? 3.883 4.178 19.854 1.00 49.41 72 LYS A C 1
ATOM 597 O O . LYS A 1 72 ? 2.782 4.673 20.092 1.00 49.41 72 LYS A O 1
ATOM 602 N N . PHE A 1 73 ? 4.055 3.352 18.817 1.00 50.66 73 PHE A N 1
ATOM 603 C CA . PHE A 1 73 ? 3.084 3.207 17.714 1.00 50.66 73 PHE A CA 1
ATOM 604 C C . PHE A 1 73 ? 2.529 1.785 17.504 1.00 50.66 73 PHE A C 1
ATOM 606 O O . PHE A 1 73 ? 1.936 1.531 16.458 1.00 50.66 73 PHE A O 1
ATOM 613 N N . ILE A 1 74 ? 2.652 0.884 18.485 1.00 53.19 74 ILE A N 1
ATOM 614 C CA . ILE A 1 74 ? 2.162 -0.514 18.417 1.00 53.19 74 ILE A CA 1
ATOM 615 C C . ILE A 1 74 ? 0.702 -0.626 17.929 1.00 53.19 74 ILE A C 1
ATOM 617 O O . ILE A 1 74 ? 0.359 -1.587 17.254 1.00 53.19 74 ILE A O 1
ATOM 621 N N . PHE A 1 75 ? -0.129 0.391 18.183 1.00 55.47 75 PHE A N 1
ATOM 622 C CA . PHE A 1 75 ? -1.553 0.428 17.816 1.00 55.47 75 PHE A CA 1
ATOM 623 C C . PHE A 1 75 ? -1.873 1.127 16.481 1.00 55.47 75 PHE A C 1
ATOM 625 O O . PHE A 1 75 ? -3.025 1.465 16.208 1.00 55.47 75 PHE A O 1
ATOM 632 N N . TYR A 1 76 ? -0.869 1.420 15.652 1.00 65.94 76 TYR A N 1
ATOM 633 C CA . TYR A 1 76 ? -1.058 2.109 14.375 1.00 65.94 76 TYR A CA 1
ATOM 634 C C . TYR A 1 76 ? -0.740 1.203 13.186 1.00 65.94 76 TYR A C 1
ATOM 636 O O . TYR A 1 76 ? 0.237 0.462 13.179 1.00 65.94 76 TYR A O 1
ATOM 644 N N . ASN A 1 77 ? -1.521 1.341 12.114 1.00 73.75 77 ASN A N 1
ATOM 645 C CA . ASN A 1 77 ? -1.341 0.570 10.885 1.00 73.75 77 ASN A CA 1
ATOM 646 C C . ASN A 1 77 ? -0.005 0.907 10.185 1.00 73.75 77 ASN A C 1
ATOM 648 O O . ASN A 1 77 ? 0.101 1.919 9.483 1.00 73.75 77 ASN A O 1
ATOM 652 N N . LEU A 1 78 ? 1.007 0.051 10.366 1.00 75.31 78 LEU A N 1
ATOM 653 C CA . LEU A 1 78 ? 2.357 0.228 9.820 1.00 75.31 78 LEU A CA 1
ATOM 654 C C . LEU A 1 78 ? 2.364 0.444 8.307 1.00 75.31 78 LEU A C 1
ATOM 656 O O . LEU A 1 78 ? 3.011 1.380 7.842 1.00 75.31 78 LEU A O 1
ATOM 660 N N . ASP A 1 79 ? 1.604 -0.349 7.553 1.00 79.06 79 ASP A N 1
ATOM 661 C CA . ASP A 1 79 ? 1.567 -0.266 6.091 1.00 79.06 79 ASP A CA 1
ATOM 662 C C . ASP A 1 79 ? 0.997 1.070 5.608 1.00 79.06 79 ASP A C 1
ATOM 664 O O . ASP A 1 79 ? 1.543 1.679 4.686 1.00 79.06 79 ASP A O 1
ATOM 668 N N . PHE A 1 80 ? -0.054 1.580 6.264 1.00 81.62 80 PHE A N 1
ATOM 669 C CA . PHE A 1 80 ? -0.611 2.903 5.953 1.00 81.62 80 PHE A CA 1
ATOM 670 C C . PHE A 1 80 ? 0.452 3.998 6.101 1.00 81.62 80 PHE A C 1
ATOM 672 O O . PHE A 1 80 ? 0.615 4.850 5.227 1.00 81.62 80 PHE A O 1
ATOM 679 N N . TYR A 1 81 ? 1.211 3.970 7.196 1.00 80.44 81 TYR A N 1
ATOM 680 C CA . TYR A 1 81 ? 2.227 4.986 7.451 1.00 80.44 81 TYR A CA 1
ATOM 681 C C . TYR A 1 81 ? 3.514 4.783 6.649 1.00 80.44 81 TYR A C 1
ATOM 683 O O . TYR A 1 81 ? 4.129 5.777 6.278 1.00 80.44 81 TYR A O 1
ATOM 691 N N . CYS A 1 82 ? 3.905 3.546 6.345 1.00 82.12 82 CYS A N 1
ATOM 692 C CA . CYS A 1 82 ? 5.009 3.248 5.432 1.00 82.12 82 CYS A CA 1
ATOM 693 C C . CYS A 1 82 ? 4.685 3.782 4.030 1.00 82.12 82 CYS A C 1
ATOM 695 O O . CYS A 1 82 ? 5.495 4.487 3.425 1.00 82.12 82 CYS A O 1
ATOM 697 N N . ASN A 1 83 ? 3.462 3.539 3.545 1.00 87.38 83 ASN A N 1
ATOM 698 C CA . ASN A 1 83 ? 2.982 4.116 2.293 1.00 87.38 83 ASN A CA 1
ATOM 699 C C . ASN A 1 83 ? 2.968 5.643 2.349 1.00 87.38 83 ASN A C 1
ATOM 701 O O . ASN A 1 83 ? 3.408 6.278 1.399 1.00 87.38 83 ASN A O 1
ATOM 705 N N . LYS A 1 84 ? 2.492 6.238 3.448 1.00 86.50 84 LYS A N 1
ATOM 706 C CA . LYS A 1 84 ? 2.440 7.695 3.602 1.00 86.50 84 LYS A CA 1
ATOM 707 C C . LYS A 1 84 ? 3.836 8.310 3.632 1.00 86.50 84 LYS A C 1
ATOM 709 O O . LYS A 1 84 ? 4.122 9.168 2.816 1.00 86.50 84 LYS A O 1
ATOM 714 N N . PHE A 1 85 ? 4.699 7.918 4.560 1.00 86.12 85 PHE A N 1
ATOM 715 C CA . PHE A 1 85 ? 5.951 8.632 4.814 1.00 86.12 85 PHE A CA 1
ATOM 716 C C . PHE A 1 85 ? 7.094 8.179 3.909 1.00 86.12 85 PHE A C 1
ATOM 718 O O . PHE A 1 85 ? 7.742 9.031 3.315 1.00 86.12 85 PHE A O 1
ATOM 725 N N . ILE A 1 86 ? 7.287 6.870 3.743 1.00 85.62 86 ILE A N 1
ATOM 726 C CA . ILE A 1 86 ? 8.453 6.323 3.037 1.00 85.62 86 ILE A CA 1
ATOM 727 C C . ILE A 1 86 ? 8.181 6.241 1.538 1.00 85.62 86 ILE A C 1
ATOM 729 O O . ILE A 1 86 ? 8.787 6.965 0.756 1.00 85.62 86 ILE A O 1
ATOM 733 N N . LYS A 1 87 ? 7.226 5.401 1.117 1.00 87.56 87 LYS A N 1
ATOM 734 C CA . LYS A 1 87 ? 6.965 5.189 -0.321 1.00 87.56 87 LYS A CA 1
ATOM 735 C C . LYS A 1 87 ? 6.423 6.457 -0.984 1.00 87.56 87 LYS A C 1
ATOM 737 O O . LYS A 1 87 ? 6.793 6.810 -2.091 1.00 87.56 87 LYS A O 1
ATOM 742 N N . ILE A 1 88 ? 5.513 7.094 -0.260 1.00 89.62 88 ILE A N 1
ATOM 743 C CA . ILE A 1 88 ? 4.820 8.356 -0.478 1.00 89.62 88 ILE A CA 1
ATOM 744 C C . ILE A 1 88 ? 5.698 9.603 -0.607 1.00 89.62 88 ILE A C 1
ATOM 746 O O . ILE A 1 88 ? 6.070 10.092 -1.674 1.00 89.62 88 ILE A O 1
ATOM 750 N N . ASN A 1 89 ? 5.903 10.183 0.574 1.00 88.88 89 ASN A N 1
ATOM 751 C CA . ASN A 1 89 ? 6.413 11.526 0.776 1.00 88.88 89 ASN A CA 1
ATOM 752 C C . ASN A 1 89 ? 7.884 11.616 0.429 1.00 88.88 89 ASN A C 1
ATOM 754 O O . ASN A 1 89 ? 8.242 12.489 -0.355 1.00 88.88 89 ASN A O 1
ATOM 758 N N . LEU A 1 90 ? 8.685 10.712 0.990 1.00 89.50 90 LEU A N 1
ATOM 759 C CA . LEU A 1 90 ? 10.129 10.748 0.847 1.00 89.50 90 LEU A CA 1
ATOM 760 C C . LEU A 1 90 ? 10.529 10.597 -0.622 1.00 89.50 90 LEU A C 1
ATOM 762 O O . LEU A 1 90 ? 11.265 11.423 -1.145 1.00 89.50 90 LEU A O 1
ATOM 766 N N . VAL A 1 91 ? 9.948 9.627 -1.339 1.00 89.81 91 VAL A N 1
ATOM 767 C CA . VAL A 1 91 ? 10.245 9.459 -2.772 1.00 89.81 91 VAL A CA 1
ATOM 768 C C . VAL A 1 91 ? 9.871 10.697 -3.579 1.00 89.81 91 VAL A C 1
ATOM 770 O O . VAL A 1 91 ? 10.656 11.120 -4.420 1.00 89.81 91 VAL A O 1
ATOM 773 N N . LYS A 1 92 ? 8.708 11.312 -3.326 1.00 89.50 92 LYS A N 1
ATOM 774 C CA . LYS A 1 92 ? 8.315 12.548 -4.023 1.00 89.50 92 LYS A CA 1
ATOM 775 C C . LYS A 1 92 ? 9.272 13.709 -3.778 1.00 89.50 92 LYS A C 1
ATOM 777 O O . LYS A 1 92 ? 9.473 14.499 -4.696 1.00 89.50 92 LYS A O 1
ATOM 782 N N . GLN A 1 93 ? 9.813 13.811 -2.564 1.00 88.81 93 GLN A N 1
ATOM 783 C CA . GLN A 1 93 ? 10.831 14.803 -2.221 1.00 88.81 93 GLN A CA 1
ATOM 784 C C . GLN A 1 93 ? 12.127 14.524 -2.984 1.00 88.81 93 GLN A C 1
ATOM 786 O O . GLN A 1 93 ? 12.628 15.426 -3.637 1.00 88.81 93 GLN A O 1
ATOM 791 N N . ILE A 1 94 ? 12.593 13.271 -3.000 1.00 88.00 94 ILE A N 1
ATOM 792 C CA . ILE A 1 94 ? 13.833 12.867 -3.685 1.00 88.00 94 ILE A CA 1
ATOM 793 C C . ILE A 1 94 ? 13.779 13.152 -5.190 1.00 88.00 94 ILE A C 1
ATOM 795 O O . ILE A 1 94 ? 14.750 13.625 -5.766 1.00 88.00 94 ILE A O 1
ATOM 799 N N . ILE A 1 95 ? 12.650 12.873 -5.846 1.00 88.06 95 ILE A N 1
ATOM 800 C CA . ILE A 1 95 ? 12.528 13.067 -7.301 1.00 88.06 95 ILE A CA 1
ATOM 801 C C . ILE A 1 95 ? 12.012 14.456 -7.697 1.00 88.06 95 ILE A C 1
ATOM 803 O O . ILE A 1 95 ? 11.829 14.700 -8.888 1.00 88.06 95 ILE A O 1
ATOM 807 N N . PHE A 1 96 ? 11.708 15.329 -6.730 1.00 84.56 96 PHE A N 1
ATOM 808 C CA . PHE A 1 96 ? 11.110 16.655 -6.940 1.00 84.56 96 PHE A CA 1
ATOM 809 C C . PHE A 1 96 ? 9.885 16.644 -7.881 1.00 84.56 96 PHE A C 1
ATOM 811 O O . PHE A 1 96 ? 9.760 17.459 -8.797 1.00 84.56 96 PHE A O 1
ATOM 818 N N . LYS A 1 97 ? 8.949 15.696 -7.692 1.00 77.38 97 LYS A N 1
ATOM 819 C CA . LYS A 1 97 ? 7.743 15.570 -8.542 1.00 77.38 97 LYS A CA 1
ATOM 820 C C . LYS A 1 97 ? 6.436 15.607 -7.767 1.00 77.38 97 LYS A C 1
ATOM 822 O O . LYS A 1 97 ? 6.267 15.002 -6.708 1.00 77.38 97 LYS A O 1
ATOM 827 N N . LEU A 1 98 ? 5.446 16.232 -8.404 1.00 71.06 98 LEU A N 1
ATOM 828 C CA . LEU A 1 98 ? 4.085 16.336 -7.885 1.00 71.06 98 LEU A CA 1
ATOM 829 C C . LEU A 1 98 ? 3.275 15.046 -8.073 1.00 71.06 98 LEU A C 1
ATOM 831 O O . LEU A 1 98 ? 2.529 14.676 -7.161 1.00 71.06 98 LEU A O 1
ATOM 835 N N . ASN A 1 99 ? 3.455 14.337 -9.193 1.00 81.75 99 ASN A N 1
ATOM 836 C CA . ASN A 1 99 ? 2.648 13.171 -9.564 1.00 81.75 99 ASN A CA 1
ATOM 837 C C . ASN A 1 99 ? 3.479 11.888 -9.550 1.00 81.75 99 ASN A C 1
ATOM 839 O O . ASN A 1 99 ? 4.580 11.838 -10.095 1.00 81.75 99 ASN A O 1
ATOM 843 N N . LEU A 1 100 ? 2.926 10.845 -8.935 1.00 89.56 100 LEU A N 1
ATOM 844 C CA . LEU A 1 100 ? 3.582 9.552 -8.790 1.00 89.56 100 LEU A CA 1
ATOM 845 C C . LEU A 1 100 ? 2.569 8.430 -9.041 1.00 89.56 100 LEU A C 1
ATOM 847 O O . LEU A 1 100 ? 1.518 8.384 -8.399 1.00 89.56 100 LEU A O 1
ATOM 851 N N . LEU A 1 101 ? 2.876 7.553 -9.995 1.00 91.88 101 LEU A N 1
ATOM 852 C CA . LEU A 1 101 ? 2.093 6.360 -10.298 1.00 91.88 101 LEU A CA 1
ATOM 853 C C . LEU A 1 101 ? 2.473 5.236 -9.336 1.00 91.88 101 LEU A C 1
ATOM 855 O O . LEU A 1 101 ? 3.621 5.126 -8.901 1.00 91.88 101 LEU A O 1
ATOM 859 N N . THR A 1 102 ? 1.517 4.371 -9.020 1.00 91.69 102 THR A N 1
ATOM 860 C CA . THR A 1 102 ? 1.761 3.182 -8.202 1.00 91.69 102 THR A CA 1
ATOM 861 C C . THR A 1 102 ? 1.005 1.977 -8.739 1.00 91.69 102 THR A C 1
ATOM 863 O O . THR A 1 102 ? -0.089 2.116 -9.283 1.00 91.69 102 THR A O 1
ATOM 866 N N . GLY A 1 103 ? 1.546 0.782 -8.502 1.00 91.12 103 GLY A N 1
ATOM 867 C CA . GLY A 1 103 ? 0.854 -0.485 -8.749 1.00 91.12 103 GLY A CA 1
ATOM 868 C C . GLY A 1 103 ? -0.158 -0.853 -7.659 1.00 91.12 103 GLY A C 1
ATOM 869 O O . GLY A 1 103 ? -0.234 -2.024 -7.298 1.00 91.12 103 GLY A O 1
ATOM 870 N N . HIS A 1 104 ? -0.883 0.120 -7.098 1.00 92.44 104 HIS A N 1
ATOM 871 C CA . HIS A 1 104 ? -1.906 -0.137 -6.083 1.00 92.44 104 HIS A CA 1
ATOM 872 C C . HIS A 1 104 ? -3.324 -0.112 -6.660 1.00 92.44 104 HIS A C 1
ATOM 874 O O . HIS A 1 104 ? -3.614 0.637 -7.587 1.00 92.44 104 HIS A O 1
ATOM 880 N N . TYR A 1 105 ? -4.239 -0.870 -6.068 1.00 94.00 105 TYR A N 1
ATOM 881 C CA . TYR A 1 105 ? -5.642 -0.935 -6.476 1.00 94.00 105 TYR A CA 1
ATOM 882 C C . TYR A 1 105 ? -6.459 0.164 -5.793 1.00 94.00 105 TYR A C 1
ATOM 884 O O . TYR A 1 105 ? -6.920 0.011 -4.665 1.00 94.00 105 TYR A O 1
ATOM 892 N N . PHE A 1 106 ? -6.625 1.284 -6.489 1.00 93.31 106 PHE A N 1
ATOM 893 C CA . PHE A 1 106 ? -7.561 2.359 -6.164 1.00 93.31 106 PHE A CA 1
ATOM 894 C C . PHE A 1 106 ? -7.818 3.175 -7.434 1.00 93.31 106 PHE A C 1
ATOM 896 O O . PHE A 1 106 ? -7.041 3.101 -8.388 1.00 93.31 106 PHE A O 1
ATOM 903 N N . ARG A 1 107 ? -8.874 3.982 -7.453 1.00 92.81 107 ARG A N 1
ATOM 904 C CA . ARG A 1 107 ? -9.142 4.926 -8.545 1.00 92.81 107 ARG A CA 1
ATOM 905 C C . ARG A 1 107 ? -9.069 6.354 -8.028 1.00 92.81 107 ARG A C 1
ATOM 907 O O . ARG A 1 107 ? -9.399 6.611 -6.873 1.00 92.81 107 ARG A O 1
ATOM 914 N N . ILE A 1 108 ? -8.635 7.280 -8.879 1.00 88.44 108 ILE A N 1
ATOM 915 C CA . ILE A 1 108 ? -8.719 8.717 -8.603 1.00 88.44 108 ILE A CA 1
ATOM 916 C C . ILE A 1 108 ? -9.429 9.407 -9.753 1.00 88.44 108 ILE A C 1
ATOM 918 O O . ILE A 1 108 ? -9.044 9.240 -10.907 1.00 88.44 108 ILE A O 1
ATOM 922 N N . GLN A 1 109 ? -10.438 10.207 -9.421 1.00 86.19 109 GLN A N 1
ATOM 923 C CA . GLN A 1 109 ? -11.147 11.074 -10.360 1.00 86.19 109 GLN A CA 1
ATOM 924 C C . GLN A 1 109 ? -11.245 12.466 -9.740 1.00 86.19 109 GLN A C 1
ATOM 926 O O . GLN A 1 109 ? -11.666 12.593 -8.593 1.00 86.19 109 GLN A O 1
ATOM 931 N N . LYS A 1 110 ? -10.816 13.509 -10.465 1.00 82.94 110 LYS A N 1
ATOM 932 C CA . LYS A 1 110 ? -10.832 14.910 -9.988 1.00 82.94 110 LYS A CA 1
ATOM 933 C C . LYS A 1 110 ? -10.269 15.080 -8.555 1.00 82.94 110 LYS A C 1
ATOM 935 O O . LYS A 1 110 ? -10.837 15.797 -7.744 1.00 82.94 110 LYS A O 1
ATOM 940 N N . ASN A 1 111 ? -9.154 14.403 -8.240 1.00 80.12 111 ASN A N 1
ATOM 941 C CA . ASN A 1 111 ? -8.484 14.351 -6.920 1.00 80.12 111 ASN A CA 1
ATOM 942 C C . ASN A 1 111 ? -9.216 13.605 -5.789 1.00 80.12 111 ASN A C 1
ATOM 944 O O . ASN A 1 111 ? -8.706 13.550 -4.668 1.00 80.12 111 ASN A O 1
ATOM 948 N N . PHE A 1 112 ? -10.358 12.986 -6.065 1.00 85.50 112 PHE A N 1
ATOM 949 C CA . PHE A 1 112 ? -11.073 12.156 -5.105 1.00 85.50 112 PHE A CA 1
ATOM 950 C C . PHE A 1 112 ? -10.681 10.689 -5.240 1.00 85.50 112 PHE A C 1
ATOM 952 O O . PHE A 1 112 ? -10.538 10.182 -6.352 1.00 85.50 112 PHE A O 1
ATOM 959 N N . PHE A 1 113 ? -10.527 10.004 -4.106 1.00 89.62 113 PHE A N 1
ATOM 960 C CA . PHE A 1 113 ? -10.266 8.568 -4.069 1.00 89.62 113 PHE A CA 1
ATOM 961 C C . PHE A 1 113 ? -11.564 7.785 -4.226 1.00 89.62 113 PHE A C 1
ATOM 963 O O . PHE A 1 113 ? -12.548 8.046 -3.538 1.00 89.62 113 PHE A O 1
ATOM 970 N N . PHE A 1 114 ? -11.525 6.768 -5.071 1.00 92.25 114 PHE A N 1
ATOM 971 C CA . PHE A 1 114 ? -12.599 5.813 -5.272 1.00 92.25 114 PHE A CA 1
ATOM 972 C C . PHE A 1 114 ? -12.071 4.397 -5.064 1.00 92.25 114 PHE A C 1
ATOM 974 O O . PHE A 1 114 ? -10.922 4.087 -5.399 1.00 92.25 114 PHE A O 1
ATOM 981 N N . VAL A 1 115 ? -12.930 3.530 -4.531 1.00 92.94 115 VAL A N 1
ATOM 982 C CA . VAL A 1 115 ? -12.636 2.098 -4.371 1.00 92.94 115 VAL A CA 1
ATOM 983 C C . VAL A 1 115 ? -12.297 1.491 -5.738 1.00 92.94 115 VAL A C 1
ATOM 985 O O . VAL A 1 115 ? -12.907 1.861 -6.749 1.00 92.94 115 VAL A O 1
ATOM 988 N N . SER A 1 116 ? -11.340 0.564 -5.801 1.00 93.81 116 SER A N 1
ATOM 989 C CA . SER A 1 116 ? -11.088 -0.197 -7.033 1.00 93.81 116 SER A CA 1
ATOM 990 C C . SER A 1 116 ? -12.304 -1.017 -7.465 1.00 93.81 116 SER A C 1
ATOM 992 O O . SER A 1 116 ? -13.131 -1.411 -6.642 1.00 93.81 116 SER A O 1
ATOM 994 N N . ILE A 1 117 ? -12.377 -1.322 -8.763 1.00 93.50 117 ILE A N 1
ATOM 995 C CA . ILE A 1 117 ? -13.416 -2.209 -9.311 1.00 93.50 117 ILE A CA 1
ATOM 996 C C . ILE A 1 117 ? -13.313 -3.600 -8.664 1.00 93.50 117 ILE A C 1
ATOM 998 O O . ILE A 1 117 ? -14.312 -4.186 -8.254 1.00 93.50 117 ILE A O 1
ATOM 1002 N N . ASP A 1 118 ? -12.088 -4.095 -8.465 1.00 92.69 118 ASP A N 1
ATOM 1003 C CA . ASP A 1 118 ? -11.839 -5.297 -7.669 1.00 92.69 118 ASP A CA 1
ATOM 1004 C C . ASP A 1 118 ? -11.862 -4.977 -6.168 1.00 92.69 118 ASP A C 1
ATOM 1006 O O . ASP A 1 118 ? -10.844 -4.620 -5.570 1.00 92.69 118 ASP A O 1
ATOM 1010 N N . GLN A 1 119 ? -13.027 -5.108 -5.537 1.00 88.56 119 GLN A N 1
ATOM 1011 C CA . GLN A 1 119 ? -13.192 -4.797 -4.112 1.00 88.56 119 GLN A CA 1
ATOM 1012 C C . GLN A 1 119 ? -12.371 -5.706 -3.186 1.00 88.56 119 GLN A C 1
ATOM 1014 O O . GLN A 1 119 ? -12.026 -5.293 -2.076 1.00 88.56 119 GLN A O 1
ATOM 1019 N N . LYS A 1 120 ? -12.036 -6.932 -3.618 1.00 88.56 120 LYS A N 1
ATOM 1020 C CA . LYS A 1 120 ? -11.206 -7.863 -2.831 1.00 88.56 120 LYS A CA 1
ATOM 1021 C C . LYS A 1 120 ? -9.741 -7.433 -2.818 1.00 88.56 120 LYS A C 1
ATOM 1023 O O . LYS A 1 120 ? -8.997 -7.834 -1.923 1.00 88.56 120 LYS A O 1
ATOM 1028 N N . LYS A 1 121 ? -9.319 -6.647 -3.809 1.00 90.50 121 LYS A N 1
ATOM 1029 C CA . LYS A 1 121 ? -7.955 -6.122 -3.923 1.00 90.50 121 LYS A CA 1
ATOM 1030 C C . LYS A 1 121 ? -7.828 -4.643 -3.596 1.00 90.50 121 LYS A C 1
ATOM 1032 O O . LYS A 1 121 ? -6.696 -4.181 -3.538 1.00 90.50 121 LYS A O 1
ATOM 1037 N N . ASP A 1 122 ? -8.927 -3.941 -3.323 1.00 91.69 122 ASP A N 1
ATOM 1038 C CA . ASP A 1 122 ? -8.916 -2.522 -2.963 1.00 91.69 122 ASP A CA 1
ATOM 1039 C C . ASP A 1 122 ? -7.934 -2.197 -1.830 1.00 91.69 122 ASP A C 1
ATOM 1041 O O . ASP A 1 122 ? -7.944 -2.802 -0.753 1.00 91.69 122 ASP A O 1
ATOM 1045 N N . GLN A 1 123 ? -7.095 -1.194 -2.079 1.00 91.44 123 GLN A N 1
ATOM 1046 C CA . GLN A 1 123 ? -6.024 -0.749 -1.190 1.00 91.44 123 GLN A CA 1
ATOM 1047 C C . GLN A 1 123 ? -6.248 0.668 -0.649 1.00 91.44 123 GLN A C 1
ATOM 1049 O O . GLN A 1 123 ? -5.361 1.210 0.017 1.00 91.44 123 GLN A O 1
ATOM 1054 N N . CYS A 1 124 ? -7.436 1.259 -0.834 1.00 91.12 124 CYS A N 1
ATOM 1055 C CA . CYS A 1 124 ? -7.768 2.586 -0.300 1.00 91.12 124 CYS A CA 1
ATOM 1056 C C . CYS A 1 124 ? -7.551 2.685 1.220 1.00 91.12 124 CYS A C 1
ATOM 1058 O O . CYS A 1 124 ? -7.144 3.735 1.721 1.00 91.12 124 CYS A O 1
ATOM 1060 N N . TYR A 1 125 ? -7.734 1.578 1.952 1.00 88.88 125 TYR A N 1
ATOM 1061 C CA . TYR A 1 125 ? -7.496 1.498 3.401 1.00 88.88 125 TYR A CA 1
ATOM 1062 C C . TYR A 1 125 ? -6.069 1.911 3.805 1.00 88.88 125 TYR A C 1
ATOM 1064 O O . TYR A 1 125 ? -5.871 2.506 4.866 1.00 88.88 125 TYR A O 1
ATOM 1072 N N . PHE A 1 126 ? -5.080 1.657 2.944 1.00 87.69 126 PHE A N 1
ATOM 1073 C CA . PHE A 1 126 ? -3.671 1.974 3.191 1.00 87.69 126 PHE A CA 1
ATOM 1074 C C . PHE A 1 126 ? -3.187 3.262 2.512 1.00 87.69 126 PHE A C 1
ATOM 1076 O O . PHE A 1 126 ? -2.045 3.660 2.732 1.00 87.69 126 PHE A O 1
ATOM 1083 N N . LEU A 1 127 ? -4.010 3.889 1.666 1.00 87.31 127 LEU A N 1
ATOM 1084 C CA . LEU A 1 127 ? -3.556 4.914 0.715 1.00 87.31 127 LEU A CA 1
ATOM 1085 C C . LEU A 1 127 ? -4.336 6.219 0.768 1.00 87.31 127 LEU A C 1
ATOM 1087 O O . LEU A 1 127 ? -3.891 7.205 0.189 1.00 87.31 127 LEU A O 1
ATOM 1091 N N . ASN A 1 128 ? -5.475 6.249 1.460 1.00 76.50 128 ASN A N 1
ATOM 1092 C CA . ASN A 1 128 ? -6.298 7.447 1.539 1.00 76.50 128 ASN A CA 1
ATOM 1093 C C . ASN A 1 128 ? -5.679 8.516 2.461 1.00 76.50 128 ASN A C 1
ATOM 1095 O O . ASN A 1 128 ? -6.099 8.722 3.601 1.00 76.50 128 ASN A O 1
ATOM 1099 N N . PHE A 1 129 ? -4.647 9.182 1.961 1.00 78.44 129 PHE A N 1
ATOM 1100 C CA . PHE A 1 129 ? -4.071 10.404 2.498 1.00 78.44 129 PHE A CA 1
ATOM 1101 C C . PHE A 1 129 ? -4.036 11.459 1.388 1.00 78.44 129 PHE A C 1
ATOM 1103 O O . PHE A 1 129 ? -3.887 11.128 0.216 1.00 78.44 129 PHE A O 1
ATOM 1110 N N . LYS A 1 130 ? -4.180 12.741 1.756 1.00 64.12 130 LYS A N 1
ATOM 1111 C CA . LYS A 1 130 ? -4.276 13.883 0.826 1.00 64.12 130 LYS A CA 1
ATOM 1112 C C . LYS A 1 130 ? -2.971 14.114 0.038 1.00 64.12 130 LYS A C 1
ATOM 1114 O O . LYS A 1 130 ? -2.230 15.045 0.342 1.00 64.12 130 LYS A O 1
ATOM 1119 N N . LYS A 1 131 ? -2.643 13.261 -0.940 1.00 67.31 131 LYS A N 1
ATOM 1120 C CA . LYS A 1 131 ? -1.493 13.418 -1.849 1.00 67.31 131 LYS A CA 1
ATOM 1121 C C . LYS A 1 131 ? -1.829 12.977 -3.270 1.00 67.31 131 LYS A C 1
ATOM 1123 O O . LYS A 1 131 ? -2.502 11.973 -3.460 1.00 67.31 131 LYS A O 1
ATOM 1128 N N . LYS A 1 132 ? -1.281 13.701 -4.256 1.00 80.50 132 LYS A N 1
ATOM 1129 C CA . LYS A 1 132 ? -1.410 13.440 -5.706 1.00 80.50 132 LYS A CA 1
ATOM 1130 C C . LYS A 1 132 ? -0.691 12.153 -6.145 1.00 80.50 132 LYS A C 1
ATOM 1132 O O . LYS A 1 132 ? 0.384 12.203 -6.738 1.00 80.50 132 LYS A O 1
ATOM 1137 N N . ILE A 1 133 ? -1.173 10.992 -5.731 1.00 88.19 133 ILE A N 1
ATOM 1138 C CA . ILE A 1 133 ? -0.751 9.708 -6.310 1.00 88.19 133 ILE A CA 1
ATOM 1139 C C . ILE A 1 133 ? -1.720 9.322 -7.414 1.00 88.19 133 ILE A C 1
ATOM 1141 O O . ILE A 1 133 ? -2.811 9.863 -7.464 1.00 88.19 133 ILE A O 1
ATOM 1145 N N . HIS A 1 134 ? -1.331 8.411 -8.294 1.00 89.75 134 HIS A N 1
ATOM 1146 C CA . HIS A 1 134 ? -2.201 7.887 -9.339 1.00 89.75 134 HIS A CA 1
ATOM 1147 C C . HIS A 1 134 ? -2.056 6.369 -9.430 1.00 89.75 134 HIS A C 1
ATOM 1149 O O . HIS A 1 134 ? -1.021 5.794 -9.082 1.00 89.75 134 HIS A O 1
ATOM 1155 N N . SER A 1 135 ? -3.110 5.719 -9.904 1.00 91.25 135 SER A N 1
ATOM 1156 C CA . SER A 1 135 ? -3.098 4.310 -10.269 1.00 91.25 135 SER A CA 1
ATOM 1157 C C . SER A 1 135 ? -3.854 4.139 -11.575 1.00 91.25 135 SER A C 1
ATOM 1159 O O . SER A 1 135 ? -4.904 4.746 -11.779 1.00 91.25 135 SER A O 1
ATOM 1161 N N . ASN A 1 136 ? -3.303 3.306 -12.447 1.00 91.75 136 ASN A N 1
ATOM 1162 C CA . ASN A 1 136 ? -3.934 2.850 -13.679 1.00 91.75 136 ASN A CA 1
ATOM 1163 C C . ASN A 1 136 ? -4.513 1.434 -13.544 1.00 91.75 136 ASN A C 1
ATOM 1165 O O . ASN A 1 136 ? -5.256 1.006 -14.418 1.00 91.75 136 ASN A O 1
ATOM 1169 N N . ILE A 1 137 ? -4.218 0.709 -12.459 1.00 94.00 137 ILE A N 1
ATOM 1170 C CA . ILE A 1 137 ? -4.672 -0.679 -12.292 1.00 94.00 137 ILE A CA 1
ATOM 1171 C C . ILE A 1 137 ? -5.974 -0.813 -11.495 1.00 94.00 137 ILE A C 1
ATOM 1173 O O . ILE A 1 137 ? -6.602 -1.866 -11.528 1.00 94.00 137 ILE A O 1
ATOM 1177 N N . GLY A 1 138 ? -6.421 0.241 -10.802 1.00 92.94 138 GLY A N 1
ATOM 1178 C CA . GLY A 1 138 ? -7.662 0.209 -10.013 1.00 92.94 138 GLY A CA 1
ATOM 1179 C C . GLY A 1 138 ? -8.947 0.004 -10.826 1.00 92.94 138 GLY A C 1
ATOM 1180 O O . GLY A 1 138 ? -10.004 -0.227 -10.237 1.00 92.94 138 GLY A O 1
ATOM 1181 N N . PHE A 1 139 ? -8.851 0.073 -12.154 1.00 93.25 139 PHE A N 1
ATOM 1182 C CA . PHE A 1 139 ? -9.927 -0.179 -13.115 1.00 93.25 139 PHE A CA 1
ATOM 1183 C C . PHE A 1 139 ? -9.960 -1.628 -13.625 1.00 93.25 139 PHE A C 1
ATOM 1185 O O . PHE A 1 139 ? -10.778 -1.959 -14.475 1.00 93.25 139 PHE A O 1
ATOM 1192 N N . PHE A 1 140 ? -9.089 -2.506 -13.125 1.00 94.25 140 PHE A N 1
ATOM 1193 C CA . PHE A 1 140 ? -9.006 -3.888 -13.586 1.00 94.25 140 PHE A CA 1
ATOM 1194 C C . PHE A 1 140 ? -9.273 -4.877 -12.458 1.00 94.25 140 PHE A C 1
ATOM 1196 O O . PHE A 1 140 ? -8.912 -4.658 -11.299 1.00 94.25 140 PHE A O 1
ATOM 1203 N N . ASN A 1 141 ? -9.856 -6.016 -12.827 1.00 94.56 141 ASN A N 1
ATOM 1204 C CA . ASN A 1 141 ? -9.877 -7.189 -11.968 1.00 94.56 141 ASN A CA 1
ATOM 1205 C C . ASN A 1 141 ? -8.483 -7.832 -11.936 1.00 94.56 141 ASN A C 1
ATOM 1207 O O . ASN A 1 141 ? -7.832 -7.980 -12.978 1.00 94.56 141 ASN A O 1
ATOM 1211 N N . LYS A 1 142 ? -8.018 -8.262 -10.758 1.00 92.75 142 LYS A N 1
ATOM 1212 C CA . LYS A 1 142 ? -6.708 -8.912 -10.606 1.00 92.75 142 LY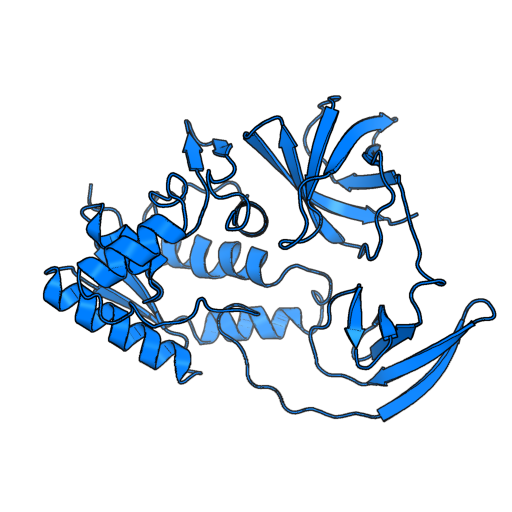S A CA 1
ATOM 1213 C C . LYS A 1 142 ? -6.539 -10.135 -11.506 1.00 92.75 142 LYS A C 1
ATOM 1215 O O . LYS A 1 142 ? -5.416 -10.429 -11.930 1.00 92.75 142 LYS A O 1
ATOM 1220 N N . LEU A 1 143 ? -7.623 -10.855 -11.791 1.00 93.12 143 LEU A N 1
ATOM 1221 C CA . LEU A 1 143 ? -7.596 -12.021 -12.675 1.00 93.12 143 LEU A CA 1
ATOM 1222 C C . LEU A 1 143 ? -7.189 -11.641 -14.102 1.00 93.12 143 LEU A C 1
ATOM 1224 O O . LEU A 1 143 ? -6.348 -12.323 -14.681 1.00 93.12 143 LEU A O 1
ATOM 1228 N N . ILE A 1 144 ? -7.674 -10.507 -14.614 1.00 93.19 144 ILE A N 1
ATOM 1229 C CA . ILE A 1 144 ? -7.327 -9.994 -15.949 1.00 93.19 144 ILE A CA 1
ATOM 1230 C C . ILE A 1 144 ? -5.836 -9.658 -16.009 1.00 93.19 144 ILE A C 1
ATOM 1232 O O . ILE A 1 144 ? -5.125 -10.112 -16.903 1.00 93.19 144 ILE A O 1
ATOM 1236 N N . ILE A 1 145 ? -5.329 -8.937 -15.004 1.00 92.19 145 ILE A N 1
ATOM 1237 C CA . ILE A 1 145 ? -3.897 -8.614 -14.901 1.00 92.19 145 ILE A CA 1
ATOM 1238 C C . ILE A 1 145 ? -3.069 -9.900 -14.858 1.00 92.19 145 ILE A C 1
ATOM 1240 O O . ILE A 1 145 ? -2.062 -10.024 -15.550 1.00 92.19 145 ILE A O 1
ATOM 1244 N N . THR A 1 146 ? -3.513 -10.893 -14.088 1.00 90.75 146 THR A N 1
ATOM 1245 C CA . THR A 1 146 ? -2.821 -12.183 -13.983 1.00 90.75 146 THR A CA 1
ATOM 1246 C C . THR A 1 146 ? -2.806 -12.925 -15.320 1.00 90.75 146 THR A C 1
ATOM 1248 O O . THR A 1 146 ? -1.747 -13.403 -15.727 1.00 90.75 146 THR A O 1
ATOM 1251 N N . TYR A 1 147 ? -3.932 -12.971 -16.029 1.00 92.31 147 TYR A N 1
ATOM 1252 C CA . TYR A 1 147 ? -4.032 -13.569 -17.359 1.00 92.31 147 TYR A CA 1
ATOM 1253 C C . TYR A 1 147 ? -3.080 -12.890 -18.352 1.00 92.31 147 TYR A C 1
ATOM 1255 O O . TYR A 1 147 ? -2.260 -13.565 -18.974 1.00 92.31 147 TYR A O 1
ATOM 1263 N N . ILE A 1 148 ? -3.089 -11.555 -18.425 1.00 89.44 148 ILE A N 1
ATOM 1264 C CA . ILE A 1 148 ? -2.216 -10.808 -19.341 1.00 89.44 148 ILE A CA 1
ATOM 1265 C C . ILE A 1 148 ? -0.740 -11.013 -18.987 1.00 89.44 148 ILE A C 1
ATOM 1267 O O . ILE A 1 148 ? 0.074 -11.222 -19.884 1.00 89.44 148 ILE A O 1
ATOM 1271 N N . THR A 1 149 ? -0.380 -11.014 -17.698 1.00 88.50 149 THR A N 1
ATOM 1272 C CA . THR A 1 149 ? 1.015 -11.249 -17.276 1.00 88.50 149 THR A CA 1
ATOM 1273 C C . THR A 1 149 ? 1.517 -12.638 -17.677 1.00 88.50 149 THR A C 1
ATOM 1275 O O . THR A 1 149 ? 2.692 -12.780 -18.010 1.00 88.50 149 THR A O 1
ATOM 1278 N N . LYS A 1 150 ? 0.642 -13.656 -17.685 1.00 90.38 150 LYS A N 1
ATOM 1279 C CA . LYS A 1 150 ? 0.970 -14.996 -18.189 1.00 90.38 150 LYS A CA 1
ATOM 1280 C C . LYS A 1 150 ? 1.085 -15.001 -19.712 1.00 90.38 150 LYS A C 1
ATOM 1282 O O . LYS A 1 150 ? 2.105 -15.454 -20.215 1.00 90.38 150 LYS A O 1
ATOM 1287 N N . LYS A 1 151 ? 0.091 -14.449 -20.420 1.00 89.50 151 LYS A N 1
ATOM 1288 C CA . LYS A 1 151 ? 0.049 -14.401 -21.892 1.00 89.50 151 LYS A CA 1
ATOM 1289 C C . LYS A 1 151 ? 1.255 -13.667 -22.484 1.00 89.50 151 LYS A C 1
ATOM 1291 O O . LYS A 1 151 ? 1.818 -14.113 -23.470 1.00 89.50 151 LYS A O 1
ATOM 1296 N N . LYS A 1 152 ? 1.685 -12.570 -21.855 1.00 84.75 152 LYS A N 1
ATOM 1297 C CA . LYS A 1 152 ? 2.865 -11.789 -22.260 1.00 84.75 152 LYS A CA 1
ATOM 1298 C C . LYS A 1 152 ? 4.186 -12.303 -21.669 1.00 84.75 152 LYS A C 1
ATOM 1300 O O . LYS A 1 152 ? 5.182 -11.593 -21.731 1.00 84.75 152 LYS A O 1
ATOM 1305 N N . ASN A 1 153 ? 4.197 -13.486 -21.049 1.00 84.94 153 ASN A N 1
ATOM 1306 C CA . ASN A 1 153 ? 5.392 -14.114 -20.483 1.00 84.94 153 ASN A CA 1
ATOM 1307 C C . ASN A 1 153 ? 6.226 -13.207 -19.561 1.00 84.94 153 ASN A C 1
ATOM 1309 O O . ASN A 1 153 ? 7.453 -13.223 -19.596 1.00 84.94 153 ASN A O 1
ATOM 1313 N N . PHE A 1 154 ? 5.570 -12.440 -18.683 1.00 85.06 154 PHE A N 1
ATOM 1314 C CA . PHE A 1 154 ? 6.303 -11.618 -17.720 1.00 85.06 154 PHE A CA 1
ATOM 1315 C C . PHE A 1 154 ? 7.164 -12.509 -16.831 1.00 85.06 154 PHE A C 1
ATOM 1317 O O . PHE A 1 154 ? 6.687 -13.530 -16.327 1.00 85.06 154 PHE A O 1
ATOM 1324 N N . VAL A 1 155 ? 8.378 -12.063 -16.517 1.00 86.75 155 VAL A N 1
ATOM 1325 C CA . VAL A 1 155 ? 9.295 -12.823 -15.651 1.00 86.75 155 VAL A CA 1
ATOM 1326 C C . VAL A 1 155 ? 8.672 -13.077 -14.270 1.00 86.75 155 VAL A C 1
ATOM 1328 O O . VAL A 1 155 ? 8.841 -14.130 -13.665 1.00 86.75 155 VAL A O 1
ATOM 1331 N N . CYS A 1 156 ? 7.844 -12.144 -13.791 1.00 84.88 156 CYS A N 1
ATOM 1332 C CA . CYS A 1 156 ? 7.139 -12.257 -12.518 1.00 84.88 156 CYS A CA 1
ATOM 1333 C C . CYS A 1 156 ? 5.774 -12.980 -12.598 1.00 84.88 156 CYS A C 1
ATOM 1335 O O . CYS A 1 156 ? 5.011 -12.915 -11.629 1.00 84.88 156 CYS A O 1
ATOM 1337 N N . LYS A 1 157 ? 5.405 -13.643 -13.709 1.00 84.25 157 LYS A N 1
ATOM 1338 C CA . LYS A 1 157 ? 4.060 -14.242 -13.902 1.00 84.25 157 LYS A CA 1
ATOM 1339 C C . LYS A 1 157 ? 3.664 -15.229 -12.791 1.00 84.25 157 LYS A C 1
ATOM 1341 O O . LYS A 1 157 ? 2.533 -15.193 -12.289 1.00 84.25 157 LYS A O 1
ATOM 1346 N N . CYS A 1 158 ? 4.618 -16.031 -12.319 1.00 84.00 158 CYS A N 1
ATOM 1347 C CA . CYS A 1 158 ? 4.410 -17.023 -11.258 1.00 84.00 158 CYS A CA 1
ATOM 1348 C C . CYS A 1 158 ? 4.545 -16.454 -9.834 1.00 84.00 158 CYS A C 1
ATOM 1350 O O . CYS A 1 158 ? 4.177 -17.123 -8.871 1.00 84.00 158 CYS A O 1
ATOM 1352 N N . LYS A 1 159 ? 5.008 -15.207 -9.669 1.00 83.06 159 LYS A N 1
ATOM 1353 C CA . LYS A 1 159 ? 5.252 -14.608 -8.348 1.00 83.06 159 LYS A CA 1
ATOM 1354 C C . LYS A 1 159 ? 3.950 -14.489 -7.544 1.00 83.06 159 LYS A C 1
ATOM 1356 O O . LYS A 1 159 ? 2.950 -13.966 -8.042 1.00 83.06 159 LYS A O 1
ATOM 1361 N N . LYS A 1 160 ? 3.928 -14.939 -6.289 1.00 79.19 160 LYS A N 1
ATOM 1362 C CA . LYS A 1 160 ? 2.783 -14.706 -5.386 1.00 79.19 160 LYS A CA 1
ATOM 1363 C C . LYS A 1 160 ? 2.740 -13.233 -4.951 1.00 79.19 160 LYS A C 1
ATOM 1365 O O . LYS A 1 160 ? 3.758 -12.548 -4.937 1.00 79.19 160 LYS A O 1
ATOM 1370 N N . SER A 1 161 ? 1.553 -12.711 -4.638 1.00 69.38 161 SER A N 1
ATOM 1371 C CA . SER A 1 161 ? 1.448 -11.361 -4.068 1.00 69.38 161 SER A CA 1
ATOM 1372 C C . SER A 1 161 ? 2.111 -11.328 -2.695 1.00 69.38 161 SER A C 1
ATOM 1374 O O . SER A 1 161 ? 1.869 -12.226 -1.892 1.00 69.38 161 SER A O 1
ATOM 1376 N N . THR A 1 162 ? 2.895 -10.289 -2.418 1.00 65.31 162 THR A N 1
ATOM 1377 C CA . THR A 1 162 ? 3.499 -10.071 -1.100 1.00 65.31 162 THR A CA 1
ATOM 1378 C C . THR A 1 162 ? 2.407 -9.915 -0.042 1.00 65.31 162 THR A C 1
ATOM 1380 O O . THR A 1 162 ? 1.484 -9.117 -0.216 1.00 65.31 162 THR A O 1
ATOM 1383 N N . THR A 1 163 ? 2.511 -10.677 1.044 1.00 57.34 163 THR A N 1
ATOM 1384 C CA . THR A 1 163 ? 1.616 -10.627 2.207 1.00 57.34 163 THR A CA 1
ATOM 1385 C C . THR A 1 163 ? 2.405 -10.265 3.461 1.00 57.34 163 THR A C 1
ATOM 1387 O O . THR A 1 163 ? 3.567 -10.654 3.589 1.00 57.34 163 THR A O 1
ATOM 1390 N N . GLY A 1 164 ? 1.758 -9.580 4.403 1.00 57.06 164 GLY A N 1
ATOM 1391 C CA . GLY A 1 164 ? 2.384 -9.120 5.644 1.00 57.06 164 GLY A CA 1
ATOM 1392 C C . GLY A 1 164 ? 2.903 -7.684 5.554 1.00 57.06 164 GLY A C 1
ATOM 1393 O O . GLY A 1 164 ? 2.586 -6.965 4.608 1.00 57.06 164 GLY A O 1
ATOM 1394 N N . ILE A 1 165 ? 3.673 -7.284 6.568 1.00 60.56 165 ILE A N 1
ATOM 1395 C CA . ILE A 1 165 ? 4.204 -5.923 6.725 1.00 60.56 165 ILE A CA 1
ATOM 1396 C C . ILE A 1 165 ? 5.103 -5.577 5.532 1.00 60.56 165 ILE A C 1
ATOM 1398 O O . ILE A 1 165 ? 5.909 -6.403 5.090 1.00 60.56 165 ILE A O 1
ATOM 1402 N N . CYS A 1 166 ? 4.972 -4.353 5.016 1.00 66.00 166 CYS A N 1
ATOM 1403 C CA . CYS A 1 166 ? 5.852 -3.824 3.975 1.00 66.00 166 CYS A CA 1
ATOM 1404 C C . CYS A 1 166 ? 7.320 -4.070 4.335 1.00 66.00 166 CYS A C 1
ATOM 1406 O O . CYS A 1 166 ? 7.725 -3.746 5.439 1.00 66.00 166 CYS A O 1
ATOM 1408 N N . PHE A 1 167 ? 8.112 -4.601 3.399 1.00 60.62 167 PHE A N 1
ATOM 1409 C CA . PHE A 1 167 ? 9.556 -4.808 3.581 1.00 60.62 167 PHE A CA 1
ATOM 1410 C C . PHE A 1 167 ? 9.928 -5.677 4.807 1.00 60.62 167 PHE A C 1
ATOM 1412 O O . PHE A 1 167 ? 10.915 -5.375 5.472 1.00 60.62 167 PHE A O 1
ATOM 1419 N N . LYS A 1 168 ? 9.104 -6.710 5.096 1.00 58.75 168 LYS A N 1
ATOM 1420 C CA . LYS A 1 168 ? 9.229 -7.757 6.142 1.00 58.75 168 LYS A CA 1
ATOM 1421 C C . LYS A 1 168 ? 10.559 -7.760 6.891 1.00 58.75 168 LYS A C 1
ATOM 1423 O O . LYS A 1 168 ? 11.571 -8.035 6.278 1.00 58.75 168 LYS A O 1
ATOM 1428 N N . ILE A 1 169 ? 10.533 -7.618 8.215 1.00 53.12 169 ILE A N 1
ATOM 1429 C CA . ILE A 1 169 ? 11.719 -7.778 9.066 1.00 53.12 169 ILE A CA 1
ATOM 1430 C C . ILE A 1 169 ? 11.712 -9.173 9.697 1.00 53.12 169 ILE A C 1
ATOM 1432 O O . ILE A 1 169 ? 10.735 -9.541 10.347 1.00 53.12 169 ILE A O 1
ATOM 1436 N N . ASN A 1 170 ? 12.791 -9.941 9.516 1.00 42.44 170 ASN A N 1
ATOM 1437 C CA . ASN A 1 170 ? 13.008 -11.189 10.252 1.00 42.44 170 ASN A CA 1
ATOM 1438 C C . ASN A 1 170 ? 13.190 -10.862 11.740 1.00 42.44 170 ASN A C 1
ATOM 1440 O O . ASN A 1 170 ? 14.012 -10.012 12.081 1.00 42.44 170 ASN A O 1
ATOM 1444 N N . LYS A 1 171 ? 12.447 -11.525 12.632 1.00 50.28 171 LYS A N 1
ATOM 1445 C CA . LYS A 1 171 ? 12.679 -11.435 14.080 1.00 50.28 171 LYS A CA 1
ATOM 1446 C C . LYS A 1 171 ? 12.551 -12.805 14.741 1.00 50.28 171 LYS A C 1
ATOM 1448 O O . LYS A 1 171 ? 11.595 -13.528 14.477 1.00 50.28 171 LYS A O 1
ATOM 1453 N N . ASN A 1 172 ? 13.509 -13.094 15.622 1.00 39.53 172 ASN A N 1
ATOM 1454 C CA . ASN A 1 172 ? 13.537 -14.263 16.499 1.00 39.53 172 ASN A CA 1
ATOM 1455 C C . ASN A 1 172 ? 12.523 -14.131 17.645 1.00 39.53 172 ASN A C 1
ATOM 1457 O O . ASN A 1 172 ? 12.209 -13.026 18.101 1.00 39.53 172 ASN A O 1
ATOM 1461 N N . PHE A 1 173 ? 12.034 -15.278 18.112 1.00 47.38 173 PHE A N 1
ATOM 1462 C CA . PHE A 1 173 ? 10.982 -15.400 19.116 1.00 47.38 173 PHE A CA 1
ATOM 1463 C C . PHE A 1 173 ? 11.564 -15.675 20.509 1.00 47.38 173 PHE A C 1
ATOM 1465 O O . PHE A 1 173 ? 12.480 -16.475 20.646 1.00 47.38 173 PHE A O 1
ATOM 1472 N N . PHE A 1 174 ? 10.986 -15.057 21.538 1.00 39.16 174 PHE A N 1
ATOM 1473 C CA . PHE A 1 174 ? 11.108 -15.487 22.934 1.00 39.16 174 PHE A CA 1
ATOM 1474 C C . PHE A 1 174 ? 9.686 -15.628 23.473 1.00 39.16 174 PHE A C 1
ATOM 1476 O O . PHE A 1 174 ? 8.886 -14.711 23.271 1.00 39.16 174 PHE A O 1
ATOM 1483 N N . PHE A 1 175 ? 9.373 -16.757 24.108 1.00 49.75 175 PHE A N 1
ATOM 1484 C CA . PHE A 1 175 ? 8.043 -17.063 24.634 1.00 49.75 175 PHE A CA 1
ATOM 1485 C C . PHE A 1 175 ? 8.138 -17.428 26.117 1.00 49.75 175 PHE A C 1
ATOM 1487 O O . PHE A 1 175 ? 8.845 -18.366 26.467 1.00 49.75 175 PHE A O 1
ATOM 1494 N N . CYS A 1 176 ? 7.373 -16.730 26.956 1.00 46.47 176 CYS A N 1
ATOM 1495 C CA . CYS A 1 176 ? 7.010 -17.180 28.300 1.00 46.47 176 CYS A CA 1
ATOM 1496 C C . CYS A 1 176 ? 5.481 -17.105 28.408 1.00 46.47 176 CYS A C 1
ATOM 1498 O O . CYS A 1 176 ? 4.911 -16.053 28.088 1.00 46.47 176 CYS A O 1
ATOM 1500 N N . ASN A 1 177 ? 4.838 -18.198 28.828 1.00 57.62 177 ASN A N 1
ATOM 1501 C CA . ASN A 1 177 ? 3.383 -18.291 28.983 1.00 57.62 177 ASN A CA 1
ATOM 1502 C C . ASN A 1 177 ? 3.022 -18.145 30.466 1.00 57.62 177 ASN A C 1
ATOM 1504 O O . ASN A 1 177 ? 3.645 -18.785 31.311 1.00 57.62 177 ASN A O 1
ATOM 1508 N N . TYR A 1 178 ? 2.011 -17.343 30.782 1.00 60.47 178 TYR A N 1
ATOM 1509 C CA . TYR A 1 178 ? 1.438 -17.234 32.129 1.00 60.47 178 TYR A CA 1
ATOM 1510 C C . TYR A 1 178 ? -0.039 -16.837 32.044 1.00 60.47 178 TYR A C 1
ATOM 1512 O O . TYR A 1 178 ? -0.507 -16.352 31.011 1.00 60.47 178 TYR A O 1
ATOM 1520 N N . TYR A 1 179 ? -0.792 -17.058 33.118 1.00 68.06 179 TYR A N 1
ATOM 1521 C CA . TYR A 1 179 ? -2.221 -16.751 33.178 1.00 68.06 179 TYR A CA 1
ATOM 1522 C C . TYR A 1 179 ? -2.475 -15.430 33.909 1.00 68.06 179 TYR A C 1
ATOM 1524 O O . TYR A 1 179 ? -1.830 -15.131 34.910 1.00 68.06 179 TYR A O 1
ATOM 1532 N N . VAL A 1 180 ? -3.434 -14.644 33.416 1.00 64.50 180 VAL A N 1
ATOM 1533 C CA . VAL A 1 180 ? -3.899 -13.399 34.042 1.00 64.50 180 VAL A CA 1
ATOM 1534 C C . VAL A 1 180 ? -5.396 -13.499 34.312 1.00 64.50 180 VAL A C 1
ATOM 1536 O O . VAL A 1 180 ? -6.169 -13.860 33.423 1.00 64.50 180 VAL A O 1
ATOM 1539 N N . PHE A 1 181 ? -5.809 -13.125 35.523 1.00 53.38 181 PHE A N 1
ATOM 1540 C CA . PHE A 1 181 ? -7.212 -12.959 35.892 1.00 53.38 181 PHE A CA 1
ATOM 1541 C C . PHE A 1 181 ? -7.627 -11.486 35.736 1.00 53.38 181 PHE A C 1
ATOM 1543 O O . PHE A 1 181 ? -7.116 -10.611 36.428 1.00 53.38 181 PHE A O 1
ATOM 1550 N N . GLU A 1 182 ? -8.566 -11.198 34.832 1.00 56.50 182 GLU A N 1
ATOM 1551 C CA . GLU A 1 182 ? -9.212 -9.879 34.690 1.00 56.50 182 GLU A CA 1
ATOM 1552 C C . GLU A 1 182 ? -10.740 -10.100 34.590 1.00 56.50 182 GLU A C 1
ATOM 1554 O O . GLU A 1 182 ? -11.200 -10.966 33.847 1.00 56.50 182 GLU A O 1
ATOM 1559 N N . ASN A 1 183 ? -11.551 -9.318 35.315 1.00 54.28 183 ASN A N 1
ATOM 1560 C CA . ASN A 1 183 ? -13.027 -9.350 35.260 1.00 54.28 183 ASN A CA 1
ATOM 1561 C C . ASN A 1 183 ? -13.658 -10.756 35.400 1.00 54.28 183 ASN A C 1
ATOM 1563 O O . ASN A 1 183 ? -14.516 -11.125 34.598 1.00 54.28 183 ASN A O 1
ATOM 1567 N N . LYS A 1 184 ? -13.235 -11.539 36.404 1.00 51.62 184 LYS A N 1
ATOM 1568 C CA . LYS A 1 184 ? -13.692 -12.926 36.657 1.00 51.62 184 LYS A CA 1
ATOM 1569 C C . LYS A 1 184 ? -13.392 -13.931 35.527 1.00 51.62 184 LYS A C 1
ATOM 1571 O O . LYS A 1 184 ? -13.937 -15.028 35.539 1.00 51.62 184 LYS A O 1
ATOM 1576 N N . ASN A 1 185 ? -12.514 -13.592 34.579 1.00 53.12 185 ASN A N 1
ATOM 1577 C CA . ASN A 1 185 ? -12.106 -14.480 33.490 1.00 53.12 185 ASN A CA 1
ATOM 1578 C C . ASN A 1 185 ? -10.608 -14.796 33.555 1.00 53.12 185 ASN A C 1
ATOM 1580 O O . ASN A 1 185 ? -9.794 -13.919 33.853 1.00 53.12 185 ASN A O 1
ATOM 1584 N N . ILE A 1 186 ? -10.263 -16.041 33.215 1.00 59.12 186 ILE A N 1
ATOM 1585 C CA . ILE A 1 186 ? -8.883 -16.504 33.034 1.00 59.12 186 ILE A CA 1
ATOM 1586 C C . ILE A 1 186 ? -8.469 -16.232 31.596 1.00 59.12 186 ILE A C 1
ATOM 1588 O O . ILE A 1 186 ? -9.124 -16.689 30.654 1.00 59.12 186 ILE A O 1
ATOM 1592 N N . PHE A 1 187 ? -7.357 -15.532 31.423 1.00 60.81 187 PHE A N 1
ATOM 1593 C CA . PHE A 1 187 ? -6.742 -15.335 30.126 1.00 60.81 187 PHE A CA 1
ATOM 1594 C C . PHE A 1 187 ? -5.334 -15.917 30.092 1.00 60.81 187 PHE A C 1
ATOM 1596 O O . PHE A 1 187 ? -4.538 -15.688 30.998 1.00 60.81 187 PHE A O 1
ATOM 1603 N N . GLU A 1 188 ? -5.010 -16.635 29.020 1.00 68.62 188 GLU A N 1
ATOM 1604 C CA . GLU A 1 188 ? -3.628 -17.027 28.734 1.00 68.62 188 GLU A CA 1
ATOM 1605 C C . GLU A 1 188 ? -2.904 -15.811 28.140 1.00 68.62 188 GLU A C 1
ATOM 1607 O O . GLU A 1 188 ? -3.445 -15.091 27.287 1.00 68.62 188 GLU A O 1
ATOM 1612 N N . THR A 1 189 ? -1.692 -15.556 28.624 1.00 56.41 189 THR A N 1
ATOM 1613 C CA . THR A 1 189 ? -0.857 -14.444 28.183 1.00 56.41 189 THR A CA 1
ATOM 1614 C C . THR A 1 189 ? 0.525 -14.908 27.770 1.00 56.41 189 THR A C 1
ATOM 1616 O O . THR A 1 189 ? 1.156 -15.708 28.456 1.00 56.41 189 THR A O 1
ATOM 1619 N N . ASN A 1 190 ? 0.997 -14.378 26.641 1.00 58.75 190 ASN A N 1
ATOM 1620 C CA . ASN A 1 190 ? 2.299 -14.732 26.082 1.00 58.75 190 ASN A CA 1
ATOM 1621 C C . ASN A 1 190 ? 3.158 -13.483 25.934 1.00 58.75 190 ASN A C 1
ATOM 1623 O O . ASN A 1 190 ? 2.725 -12.509 25.305 1.00 58.75 190 ASN A O 1
ATOM 1627 N N . TYR A 1 191 ? 4.388 -13.532 26.453 1.00 56.12 191 TYR A N 1
ATOM 1628 C CA . TYR A 1 191 ? 5.404 -12.543 26.099 1.00 56.12 191 TYR A CA 1
ATOM 1629 C C . TYR A 1 191 ? 5.812 -12.728 24.637 1.00 56.12 191 TYR A C 1
ATOM 1631 O O . TYR A 1 191 ? 6.164 -13.831 24.227 1.00 56.12 191 TYR A O 1
ATOM 1639 N N . CYS A 1 192 ? 5.734 -11.669 23.833 1.00 58.03 192 CYS A N 1
ATOM 1640 C CA . CYS A 1 192 ? 6.044 -11.709 22.405 1.00 58.03 192 CYS A CA 1
ATOM 1641 C C . CYS A 1 192 ? 6.589 -10.363 21.909 1.00 58.03 192 CYS A C 1
ATOM 1643 O O . CYS A 1 192 ? 5.963 -9.327 22.108 1.00 58.03 192 CYS A O 1
ATOM 1645 N N . LYS A 1 193 ? 7.691 -10.384 21.146 1.00 53.00 193 LYS A N 1
ATOM 1646 C CA . LYS A 1 193 ? 8.250 -9.212 20.430 1.00 53.00 193 LYS A CA 1
ATOM 1647 C C . LYS A 1 193 ? 7.580 -8.947 19.058 1.00 53.00 193 LYS A C 1
ATOM 1649 O O . LYS A 1 193 ? 8.214 -8.392 18.159 1.00 53.00 193 LYS A O 1
ATOM 1654 N N . LEU A 1 194 ? 6.329 -9.379 18.853 1.00 57.88 194 LEU A N 1
ATOM 1655 C CA . LEU A 1 194 ? 5.663 -9.414 17.535 1.00 57.88 194 LEU A CA 1
ATOM 1656 C C . LEU A 1 194 ? 4.507 -8.421 17.375 1.00 57.88 194 LEU A C 1
ATOM 1658 O O . LEU A 1 194 ? 3.843 -8.048 18.338 1.00 57.88 194 LEU A O 1
ATOM 1662 N N . PHE A 1 195 ? 4.211 -8.110 16.107 1.00 59.28 195 PHE A N 1
ATOM 1663 C CA . PHE A 1 195 ? 2.989 -7.441 15.657 1.00 59.28 195 PHE A CA 1
ATOM 1664 C C . PHE A 1 195 ? 1.865 -8.463 15.475 1.00 59.28 195 PHE A C 1
ATOM 1666 O O . PHE A 1 195 ? 1.673 -9.013 14.389 1.00 59.28 195 PHE A O 1
ATOM 1673 N N . TYR A 1 196 ? 1.131 -8.736 16.545 1.00 65.06 196 TYR A N 1
ATOM 1674 C CA . TYR A 1 196 ? -0.151 -9.420 16.435 1.00 65.06 196 TYR A CA 1
ATOM 1675 C C . TYR A 1 196 ? -1.266 -8.420 16.143 1.00 65.06 196 TYR A C 1
ATOM 1677 O O . TYR A 1 196 ? -1.145 -7.243 16.469 1.00 65.06 196 TYR A O 1
ATOM 1685 N N . ASN A 1 197 ? -2.358 -8.895 15.546 1.00 69.81 197 ASN A N 1
ATOM 1686 C CA . ASN A 1 197 ? -3.579 -8.105 15.402 1.00 69.81 197 ASN A CA 1
ATOM 1687 C C . ASN A 1 197 ? -4.655 -8.633 16.352 1.00 69.81 197 ASN A C 1
ATOM 1689 O O . ASN A 1 197 ? -4.783 -9.852 16.521 1.00 69.81 197 ASN A O 1
ATOM 1693 N N . LEU A 1 198 ? -5.484 -7.747 16.912 1.00 74.00 198 LEU A N 1
ATOM 1694 C CA . LEU A 1 198 ? -6.706 -8.194 17.580 1.00 74.00 198 LEU A CA 1
ATOM 1695 C C . LEU A 1 198 ? -7.561 -9.064 16.644 1.00 74.00 198 LEU A C 1
ATOM 1697 O O . LEU A 1 198 ? -7.767 -8.749 15.471 1.00 74.00 198 LEU A O 1
ATOM 1701 N N . GLY A 1 199 ? -8.082 -10.163 17.184 1.00 75.75 199 GLY A N 1
ATOM 1702 C CA . GLY A 1 199 ? -8.920 -11.120 16.461 1.00 75.75 199 GLY A CA 1
ATOM 1703 C C . GLY A 1 199 ? -8.175 -12.078 15.548 1.00 75.75 199 GLY A C 1
ATOM 1704 O O . GLY A 1 199 ? -8.813 -12.891 14.882 1.00 75.75 199 GLY A O 1
ATOM 1705 N N . GLN A 1 200 ? -6.845 -12.035 15.527 1.00 76.69 200 GLN A N 1
ATOM 1706 C CA . GLN A 1 200 ? -6.056 -13.099 14.926 1.00 76.69 200 GLN A CA 1
ATOM 1707 C C . GLN A 1 200 ? -6.212 -14.387 15.746 1.00 76.69 200 GLN A C 1
ATOM 1709 O O . GLN A 1 200 ? -6.177 -14.358 16.979 1.00 76.69 200 GLN A O 1
ATOM 1714 N N . LEU A 1 201 ? -6.378 -15.515 15.051 1.00 76.94 201 LEU A N 1
ATOM 1715 C CA . LEU A 1 201 ? -6.289 -16.836 15.663 1.00 76.94 201 LEU A CA 1
ATOM 1716 C C . LEU A 1 201 ? -4.838 -17.113 16.054 1.00 76.94 201 LEU A C 1
ATOM 1718 O O . LEU A 1 201 ? -3.927 -17.012 15.231 1.00 76.94 201 LEU A O 1
ATOM 1722 N N . TYR A 1 202 ? -4.641 -17.480 17.311 1.00 73.81 202 TYR A N 1
ATOM 1723 C CA . TYR A 1 202 ? -3.380 -17.945 17.853 1.00 73.81 202 TYR A CA 1
ATOM 1724 C C . TYR A 1 202 ? -3.620 -19.283 18.552 1.00 73.81 202 TYR A C 1
ATOM 1726 O O . TYR A 1 202 ? -4.387 -19.373 19.515 1.00 73.81 202 TYR A O 1
ATOM 1734 N N . LYS A 1 203 ? -2.992 -20.341 18.028 1.00 79.12 203 LYS A N 1
ATOM 1735 C CA . LYS A 1 203 ? -3.326 -21.737 18.348 1.00 79.12 203 LYS A CA 1
ATOM 1736 C C . LYS A 1 203 ? -4.828 -21.994 18.112 1.00 79.12 203 LYS A C 1
ATOM 1738 O O . LYS A 1 203 ? -5.255 -22.054 16.965 1.00 79.12 203 LYS A O 1
ATOM 1743 N N . LYS A 1 204 ? -5.626 -22.102 19.180 1.00 81.31 204 LYS A N 1
ATOM 1744 C CA . LYS A 1 204 ? -7.083 -22.341 19.148 1.00 81.31 204 LYS A CA 1
ATOM 1745 C C . LYS A 1 204 ? -7.910 -21.172 19.709 1.00 81.31 204 LYS A C 1
ATOM 1747 O O . LYS A 1 204 ? -9.132 -21.262 19.760 1.00 81.31 204 LYS A O 1
ATOM 1752 N N . ASN A 1 205 ? -7.255 -20.086 20.119 1.00 82.19 205 ASN A N 1
ATOM 1753 C CA . ASN A 1 205 ? -7.883 -18.934 20.764 1.00 82.19 205 ASN A CA 1
ATOM 1754 C C . ASN A 1 205 ? -7.709 -17.667 19.916 1.00 82.19 205 ASN A C 1
ATOM 1756 O O . ASN A 1 205 ? -6.833 -17.583 19.057 1.00 82.19 205 ASN A O 1
ATOM 1760 N N . PHE A 1 206 ? -8.540 -16.660 20.160 1.00 81.50 206 PHE A N 1
ATOM 1761 C CA . PHE A 1 206 ? -8.421 -15.345 19.539 1.00 81.50 206 PHE A CA 1
ATOM 1762 C C . PHE A 1 206 ? -7.605 -14.407 20.415 1.00 81.50 206 PHE A C 1
ATOM 1764 O O . PHE A 1 206 ? -7.778 -14.388 21.631 1.00 81.50 206 PHE A O 1
ATOM 1771 N N . ILE A 1 207 ? -6.778 -13.570 19.797 1.00 79.88 207 ILE A N 1
ATOM 1772 C CA . ILE A 1 207 ? -6.115 -12.463 20.492 1.00 79.88 207 ILE A CA 1
ATOM 1773 C C . ILE A 1 207 ? -7.160 -11.393 20.820 1.00 79.88 207 ILE A C 1
ATOM 1775 O O . ILE A 1 207 ? -7.745 -10.782 19.924 1.00 79.88 207 ILE A O 1
ATOM 1779 N N . VAL A 1 208 ? -7.416 -11.179 22.110 1.00 79.62 208 VAL A N 1
ATOM 1780 C CA . VAL A 1 208 ? -8.479 -10.291 22.612 1.00 79.62 208 VAL A CA 1
ATOM 1781 C C . VAL A 1 208 ? -7.959 -8.966 23.156 1.00 79.62 208 VAL A C 1
ATOM 1783 O O . VAL A 1 208 ? -8.697 -7.980 23.165 1.00 79.62 208 VAL A O 1
ATOM 1786 N N . LYS A 1 209 ? -6.688 -8.918 23.570 1.00 76.38 209 LYS A N 1
ATOM 1787 C CA . LYS A 1 209 ? -6.007 -7.705 24.043 1.00 76.38 209 LYS A CA 1
ATOM 1788 C C . LYS A 1 209 ? -4.524 -7.791 23.692 1.00 76.38 209 LYS A C 1
ATOM 1790 O O . LYS A 1 209 ? -3.932 -8.865 23.755 1.00 76.38 209 LYS A O 1
ATOM 1795 N N . ILE A 1 210 ? -3.933 -6.656 23.341 1.00 72.94 210 ILE A N 1
ATOM 1796 C CA . ILE A 1 210 ? -2.496 -6.520 23.085 1.00 72.94 210 ILE A CA 1
ATOM 1797 C C . ILE A 1 210 ? -1.972 -5.448 24.039 1.00 72.94 210 ILE A C 1
ATOM 1799 O O . ILE A 1 210 ? -2.515 -4.341 24.093 1.00 72.94 210 ILE A O 1
ATOM 1803 N N . LYS A 1 211 ? -0.952 -5.795 24.820 1.00 72.06 211 LYS A N 1
ATOM 1804 C CA . LYS A 1 211 ? -0.183 -4.906 25.699 1.00 72.06 211 LYS A CA 1
ATOM 1805 C C . LYS A 1 211 ? 1.274 -4.887 25.206 1.00 72.06 211 LYS A C 1
ATOM 1807 O O . LYS A 1 211 ? 1.651 -5.653 24.320 1.00 72.06 211 LYS A O 1
ATOM 1812 N N . TYR A 1 212 ? 2.100 -3.990 25.743 1.00 68.75 212 TYR A N 1
ATOM 1813 C CA . TYR A 1 212 ? 3.516 -3.931 25.368 1.00 68.75 212 TYR A CA 1
ATOM 1814 C C . TYR A 1 212 ? 4.195 -5.280 25.650 1.00 68.75 212 TYR A C 1
ATOM 1816 O O . TYR A 1 212 ? 4.171 -5.754 26.782 1.00 68.75 212 TYR A O 1
ATOM 1824 N N . ASN A 1 213 ? 4.752 -5.906 24.610 1.00 67.94 213 ASN A N 1
ATOM 1825 C CA . ASN A 1 213 ? 5.353 -7.243 24.639 1.00 67.94 213 ASN A CA 1
ATOM 1826 C C . ASN A 1 213 ? 4.455 -8.381 25.152 1.00 67.94 213 ASN A C 1
ATOM 1828 O O . ASN A 1 213 ? 4.979 -9.444 25.460 1.00 67.94 213 ASN A O 1
ATOM 1832 N N . GLN A 1 214 ? 3.136 -8.204 25.242 1.00 70.75 214 GLN A N 1
ATOM 1833 C CA . GLN A 1 214 ? 2.223 -9.212 25.785 1.00 70.75 214 GLN A CA 1
ATOM 1834 C C . GLN A 1 214 ? 0.956 -9.306 24.934 1.00 70.75 214 GLN A C 1
ATOM 1836 O O . GLN A 1 214 ? 0.362 -8.292 24.560 1.00 70.75 214 GLN A O 1
ATOM 1841 N N . ILE A 1 215 ? 0.486 -10.523 24.679 1.00 74.75 215 ILE A N 1
ATOM 1842 C CA . ILE A 1 215 ? -0.841 -10.763 24.102 1.00 74.75 215 ILE A CA 1
ATOM 1843 C C . ILE A 1 215 ? -1.716 -11.509 25.091 1.00 74.75 215 ILE A C 1
ATOM 1845 O O . ILE A 1 215 ? -1.222 -12.335 25.845 1.00 74.75 215 ILE A O 1
ATOM 1849 N N . ILE A 1 216 ? -3.012 -11.225 25.054 1.00 78.25 216 ILE A N 1
ATOM 1850 C CA . ILE A 1 216 ? -4.036 -11.918 25.828 1.00 78.25 216 ILE A CA 1
ATOM 1851 C C . ILE A 1 216 ? -4.913 -12.683 24.847 1.00 78.25 216 ILE A C 1
ATOM 1853 O O . ILE A 1 216 ? -5.435 -12.079 23.901 1.00 78.25 216 ILE A O 1
ATOM 1857 N N . ILE A 1 217 ? -5.089 -13.983 25.068 1.00 84.12 217 ILE A N 1
ATOM 1858 C CA . ILE A 1 217 ? -5.896 -14.853 24.207 1.00 84.12 217 ILE A CA 1
ATOM 1859 C C . ILE A 1 217 ? -7.097 -15.443 24.952 1.00 84.12 217 ILE A C 1
ATOM 1861 O O . ILE A 1 217 ? -7.036 -15.730 26.145 1.00 84.12 217 ILE A O 1
ATOM 1865 N N . SER A 1 218 ? -8.216 -15.595 24.243 1.00 81.94 218 SER A N 1
ATOM 1866 C CA . SER A 1 218 ? -9.462 -16.157 24.776 1.00 81.94 218 SER A CA 1
ATOM 1867 C C . SER A 1 218 ? -10.313 -16.805 23.681 1.00 81.94 218 SER A C 1
ATOM 1869 O O . SER A 1 218 ? -10.126 -16.543 22.489 1.00 81.94 218 SER A O 1
ATOM 1871 N N . LYS A 1 219 ? -11.287 -17.629 24.077 1.00 78.81 219 LYS A N 1
ATOM 1872 C CA . LYS A 1 219 ? -12.334 -18.136 23.179 1.00 78.81 219 LYS A CA 1
ATOM 1873 C C . LYS A 1 219 ? -13.284 -17.001 22.765 1.00 78.81 219 LYS A C 1
ATOM 1875 O O . LYS A 1 219 ? -13.450 -16.010 23.473 1.00 78.81 219 LYS A O 1
ATOM 1880 N N . TYR A 1 220 ? -13.942 -17.160 21.615 1.00 68.69 220 TYR A N 1
ATOM 1881 C CA . TYR A 1 220 ? -14.759 -16.119 20.968 1.00 68.69 220 TYR A CA 1
ATOM 1882 C C . TYR A 1 220 ? -15.881 -15.528 21.853 1.00 68.69 220 TYR A C 1
ATOM 1884 O O . TYR A 1 220 ? -16.281 -14.381 21.666 1.00 68.69 220 TYR A O 1
ATOM 1892 N N . ASN A 1 221 ? -16.372 -16.271 22.847 1.00 60.91 221 ASN A N 1
ATOM 1893 C CA . ASN A 1 221 ? -17.519 -15.854 23.661 1.00 60.91 221 ASN A CA 1
ATOM 1894 C C . ASN A 1 221 ? -17.229 -14.651 24.583 1.00 60.91 221 ASN A C 1
ATOM 1896 O O . ASN A 1 221 ? -18.163 -13.962 24.982 1.00 60.91 221 ASN A O 1
ATOM 1900 N N . TYR A 1 222 ? -15.959 -14.332 24.861 1.00 59.34 222 TYR A N 1
ATOM 1901 C CA . TYR A 1 222 ? -15.563 -13.267 25.800 1.00 59.34 222 TYR A CA 1
ATOM 1902 C C . TYR A 1 222 ? -15.224 -11.927 25.125 1.00 59.34 222 TYR A C 1
ATOM 1904 O O . TYR A 1 222 ? -14.544 -11.069 25.692 1.00 59.34 222 TYR A O 1
ATOM 1912 N N . LEU A 1 223 ? -15.661 -11.730 23.880 1.00 67.94 223 LEU A N 1
ATOM 1913 C CA . LEU A 1 223 ? -15.243 -10.591 23.068 1.00 67.94 223 LEU A CA 1
ATOM 1914 C C . LEU A 1 223 ? -16.088 -9.338 23.291 1.00 67.94 223 LEU A C 1
ATOM 1916 O O . LEU A 1 223 ? -17.303 -9.329 23.093 1.00 67.94 223 LEU A O 1
ATOM 1920 N N . SER A 1 224 ? -15.406 -8.222 23.562 1.00 68.69 224 SER A N 1
ATOM 1921 C CA . SER A 1 224 ? -16.030 -6.898 23.570 1.00 68.69 224 SER A CA 1
ATOM 1922 C C . SER A 1 224 ? -16.530 -6.523 22.169 1.00 68.69 224 SER A C 1
ATOM 1924 O O . SER A 1 224 ? -15.746 -6.313 21.230 1.00 68.69 224 SER A O 1
ATOM 1926 N N . LYS A 1 225 ? -17.856 -6.417 22.046 1.00 79.12 225 LYS A N 1
ATOM 1927 C CA . LYS A 1 225 ? -18.573 -6.016 20.833 1.00 79.12 225 LYS A CA 1
ATOM 1928 C C . LYS A 1 225 ? -19.179 -4.632 21.012 1.00 79.12 225 LYS A C 1
ATOM 1930 O O . LYS A 1 225 ? -19.765 -4.339 22.048 1.00 79.12 225 LYS A O 1
ATOM 1935 N N . THR A 1 226 ? -19.090 -3.793 19.989 1.00 79.06 226 THR A N 1
ATOM 1936 C CA . THR A 1 226 ? -19.733 -2.474 20.003 1.00 79.06 226 THR A CA 1
ATOM 1937 C C . THR A 1 226 ? -20.468 -2.219 18.694 1.00 79.06 226 THR A C 1
ATOM 1939 O O . THR A 1 226 ? -20.084 -2.712 17.630 1.00 79.06 226 THR A O 1
ATOM 1942 N N . LYS A 1 227 ? -21.566 -1.462 18.774 1.00 83.94 227 LYS A N 1
ATOM 1943 C CA . LYS A 1 227 ? -22.234 -0.870 17.603 1.00 83.94 227 LYS A CA 1
ATOM 1944 C C . LYS A 1 227 ? -21.836 0.589 17.399 1.00 83.94 227 LYS A C 1
ATOM 1946 O O . LYS A 1 227 ? -21.966 1.099 16.296 1.00 83.94 227 LYS A O 1
ATOM 1951 N N . ILE A 1 228 ? -21.356 1.260 18.443 1.00 80.38 228 ILE A N 1
ATOM 1952 C CA . ILE A 1 228 ? -21.074 2.695 18.429 1.00 80.38 228 ILE A CA 1
ATOM 1953 C C . ILE A 1 228 ? -19.569 2.907 18.551 1.00 80.38 228 ILE A C 1
ATOM 1955 O O . ILE A 1 228 ? -18.927 2.345 19.439 1.00 80.38 228 ILE A O 1
ATOM 1959 N N . LEU A 1 229 ? -19.021 3.731 17.661 1.00 81.62 229 LEU A N 1
ATOM 1960 C CA . LEU A 1 229 ? -17.619 4.137 17.658 1.00 81.62 229 LEU A CA 1
ATOM 1961 C C . LEU A 1 229 ? -17.508 5.647 17.751 1.00 81.62 229 LEU A C 1
ATOM 1963 O O . LEU A 1 229 ? -18.221 6.369 17.060 1.00 81.62 229 LEU A O 1
ATOM 1967 N N . ILE A 1 230 ? -16.576 6.128 18.569 1.00 80.56 230 ILE A N 1
ATOM 1968 C CA . ILE A 1 230 ? -16.268 7.556 18.657 1.00 80.56 230 ILE A CA 1
ATOM 1969 C C . ILE A 1 230 ? -15.121 7.859 17.695 1.00 80.56 230 ILE A C 1
ATOM 1971 O O . ILE A 1 230 ? -14.030 7.290 17.811 1.00 80.56 230 ILE A O 1
ATOM 1975 N N . LEU A 1 231 ? -15.356 8.775 16.758 1.00 79.12 231 LEU A N 1
ATOM 1976 C CA . LEU A 1 231 ? -14.414 9.127 15.697 1.00 79.12 231 LEU A CA 1
ATOM 1977 C C . LEU A 1 231 ? -13.799 10.516 15.905 1.00 79.12 231 LEU A C 1
ATOM 1979 O O . LEU A 1 231 ? -14.428 11.422 16.454 1.00 79.12 231 LEU A O 1
ATOM 1983 N N . LYS A 1 232 ? -12.568 10.708 15.415 1.00 72.50 232 LYS A N 1
ATOM 1984 C CA . LYS A 1 232 ? -11.967 12.040 15.235 1.00 72.50 232 LYS A CA 1
ATOM 1985 C C . LYS A 1 232 ? -12.224 12.527 13.805 1.00 72.50 232 LYS A C 1
ATOM 1987 O O . LYS A 1 232 ? -11.420 12.257 12.918 1.00 72.50 232 LYS A O 1
ATOM 1992 N N . LEU A 1 233 ? -13.348 13.204 13.578 1.00 69.00 233 LEU A N 1
ATOM 1993 C CA . LEU A 1 233 ? -13.654 13.804 12.277 1.00 69.00 233 LEU A CA 1
ATOM 1994 C C . LEU A 1 233 ? -13.126 15.231 12.152 1.00 69.00 233 LEU A C 1
ATOM 1996 O O . LEU A 1 233 ? -13.076 15.966 13.134 1.00 69.00 233 LEU A O 1
ATOM 2000 N N . ASN A 1 234 ? -12.822 15.602 10.908 1.00 61.22 234 ASN A N 1
ATOM 2001 C CA . ASN A 1 234 ? -12.533 16.975 10.490 1.00 61.22 234 ASN A CA 1
ATOM 2002 C C . ASN A 1 234 ? -13.604 17.505 9.510 1.00 61.22 234 ASN A C 1
ATOM 2004 O O . ASN A 1 234 ? -13.335 18.438 8.762 1.00 61.22 234 ASN A O 1
ATOM 2008 N N . PHE A 1 235 ? -14.776 16.868 9.434 1.00 66.50 235 PHE A N 1
ATOM 2009 C CA . PHE A 1 235 ? -15.863 17.265 8.538 1.00 66.50 235 PHE A CA 1
ATOM 2010 C C . PHE A 1 235 ? -17.225 16.950 9.166 1.00 66.50 235 PHE A C 1
ATOM 2012 O O . PHE A 1 235 ? -17.370 15.946 9.867 1.00 66.50 235 PHE A O 1
ATOM 2019 N N . ASN A 1 236 ? -18.212 17.801 8.883 1.00 61.72 236 ASN A N 1
ATOM 2020 C CA . ASN A 1 236 ? -19.587 17.664 9.354 1.00 61.72 236 ASN A CA 1
ATOM 2021 C C . ASN A 1 236 ? -20.441 17.086 8.225 1.00 61.72 236 ASN A C 1
ATOM 2023 O O . ASN A 1 236 ? -20.742 17.777 7.257 1.00 61.72 236 ASN A O 1
ATOM 2027 N N . TYR A 1 237 ? -20.776 15.797 8.308 1.00 64.12 237 TYR A N 1
ATOM 2028 C CA . TYR A 1 237 ? -21.572 15.133 7.277 1.00 64.12 237 TYR A CA 1
ATOM 2029 C C . TYR A 1 237 ? -22.412 13.991 7.854 1.00 64.12 237 TYR A C 1
ATOM 2031 O O . TYR A 1 237 ? -21.884 12.935 8.211 1.00 64.12 237 TYR A O 1
ATOM 2039 N N . SER A 1 238 ? -23.723 14.197 7.977 1.00 64.75 238 SER A N 1
ATOM 2040 C CA . SER A 1 238 ? -24.680 13.216 8.498 1.00 64.75 238 SER A CA 1
ATOM 2041 C C . SER A 1 238 ? -25.328 12.434 7.353 1.00 64.75 238 SER A C 1
ATOM 2043 O O . SER A 1 238 ? -26.364 12.816 6.821 1.00 64.75 238 SER A O 1
ATOM 2045 N N . LYS A 1 239 ? -24.730 11.303 6.957 1.00 77.44 239 LYS A N 1
ATOM 2046 C CA . LYS A 1 239 ? -25.344 10.371 5.993 1.00 77.44 239 LYS A CA 1
ATOM 2047 C C . LYS A 1 239 ? -25.103 8.910 6.356 1.00 77.44 239 LYS A C 1
ATOM 2049 O O . LYS A 1 239 ? -24.207 8.569 7.136 1.00 77.44 239 LYS A O 1
ATOM 2054 N N . ILE A 1 240 ? -25.924 8.048 5.759 1.00 83.69 240 ILE A N 1
ATOM 2055 C CA . ILE A 1 240 ? -25.660 6.612 5.679 1.00 83.69 240 ILE A CA 1
ATOM 2056 C C . ILE A 1 240 ? -24.393 6.429 4.844 1.00 83.69 240 ILE A C 1
ATOM 2058 O O . ILE A 1 240 ? -24.245 7.002 3.767 1.00 83.69 240 ILE A O 1
ATOM 2062 N N . CYS A 1 241 ? -23.460 5.650 5.365 1.00 90.00 241 CYS A N 1
ATOM 2063 C CA . CYS A 1 241 ? -22.174 5.378 4.748 1.00 90.00 241 CYS A CA 1
ATOM 2064 C C . CYS A 1 241 ? -21.824 3.900 4.902 1.00 90.00 241 CYS A C 1
ATOM 2066 O O . CYS A 1 241 ? -22.513 3.124 5.574 1.00 90.00 241 CYS A O 1
ATOM 2068 N N . LYS A 1 242 ? -20.726 3.500 4.270 1.00 91.50 242 LYS A N 1
ATOM 2069 C CA . LYS A 1 242 ? -20.126 2.193 4.498 1.00 91.50 242 LYS A CA 1
ATOM 2070 C C . LYS A 1 242 ? -18.741 2.355 5.097 1.00 91.50 242 LYS A C 1
ATOM 2072 O O . LYS A 1 242 ? -17.977 3.226 4.685 1.00 91.50 242 LYS A O 1
ATOM 2077 N N . ILE A 1 243 ? -18.403 1.480 6.032 1.00 90.00 243 ILE A N 1
ATOM 2078 C CA . ILE A 1 243 ? -17.142 1.528 6.765 1.00 90.00 243 ILE A CA 1
ATOM 2079 C C . ILE A 1 243 ? -16.347 0.240 6.675 1.00 90.00 243 ILE A C 1
ATOM 2081 O O . ILE A 1 243 ? -16.903 -0.850 6.523 1.00 90.00 243 ILE A O 1
ATOM 2085 N N . LYS A 1 244 ? -15.035 0.374 6.824 1.00 88.88 244 LYS A N 1
ATOM 2086 C CA . LYS A 1 244 ? -14.082 -0.728 6.850 1.00 88.88 244 LYS A CA 1
ATOM 2087 C C . LYS A 1 244 ? -12.997 -0.436 7.889 1.00 88.88 244 LYS A C 1
ATOM 2089 O O . LYS A 1 244 ? -12.316 0.579 7.809 1.00 88.88 244 LYS A O 1
ATOM 2094 N N . ILE A 1 245 ? -12.875 -1.323 8.876 1.00 84.38 245 ILE A N 1
ATOM 2095 C CA . ILE A 1 245 ? -12.031 -1.133 10.078 1.00 84.38 245 ILE A CA 1
ATOM 2096 C C . ILE A 1 245 ? -10.720 -1.933 9.995 1.00 84.38 245 ILE A C 1
ATOM 2098 O O . ILE A 1 245 ? -9.764 -1.672 10.711 1.00 84.38 245 ILE A O 1
ATOM 2102 N N . ASN A 1 246 ? -10.640 -2.900 9.087 1.00 80.62 246 ASN A N 1
ATOM 2103 C CA . ASN A 1 246 ? -9.408 -3.604 8.749 1.00 80.62 246 ASN A CA 1
ATOM 2104 C C . ASN A 1 246 ? -9.331 -3.758 7.220 1.00 80.62 246 ASN A C 1
ATOM 2106 O O . ASN A 1 246 ? -10.327 -3.631 6.509 1.00 80.62 246 ASN A O 1
ATOM 2110 N N . SER A 1 247 ? -8.148 -4.046 6.689 1.00 81.00 247 SER A N 1
ATOM 2111 C CA . SER A 1 247 ? -7.946 -4.180 5.242 1.00 81.00 247 SER A CA 1
ATOM 2112 C C . SER A 1 247 ? -8.656 -5.391 4.627 1.00 81.00 247 SER A C 1
ATOM 2114 O O . SER A 1 247 ? -8.945 -5.373 3.432 1.00 81.00 247 SER A O 1
ATOM 2116 N N . GLN A 1 248 ? -8.963 -6.418 5.421 1.00 78.81 248 GLN A N 1
ATOM 2117 C CA . GLN A 1 248 ? -9.534 -7.679 4.942 1.00 78.81 248 GLN A CA 1
ATOM 2118 C C . GLN A 1 248 ? -11.068 -7.731 5.009 1.00 78.81 248 GLN A C 1
ATOM 2120 O O . GLN A 1 248 ? -11.674 -8.477 4.244 1.00 78.81 248 GLN A O 1
ATOM 2125 N N . ASN A 1 249 ? -11.724 -6.935 5.863 1.00 81.00 249 ASN A N 1
ATOM 2126 C CA . ASN A 1 249 ? -13.182 -6.970 5.973 1.00 81.00 249 ASN A CA 1
ATOM 2127 C C . ASN A 1 249 ? -13.850 -6.329 4.760 1.00 81.00 249 ASN A C 1
ATOM 2129 O O . ASN A 1 249 ? -13.350 -5.393 4.126 1.00 81.00 249 ASN A O 1
ATOM 2133 N N . ILE A 1 250 ? -15.067 -6.797 4.523 1.00 85.62 250 ILE A N 1
ATOM 2134 C CA . ILE A 1 250 ? -16.023 -6.164 3.630 1.00 85.62 250 ILE A CA 1
ATOM 2135 C C . ILE A 1 250 ? -16.558 -4.892 4.298 1.00 85.62 250 ILE A C 1
ATOM 2137 O O . ILE A 1 250 ? -16.656 -4.785 5.524 1.00 85.62 250 ILE A O 1
ATOM 2141 N N . PHE A 1 251 ? -16.914 -3.921 3.465 1.00 89.12 251 PHE A N 1
ATOM 2142 C CA . PHE A 1 251 ? -17.583 -2.703 3.887 1.00 89.12 251 PHE A CA 1
ATOM 2143 C C . PHE A 1 251 ? -18.931 -3.000 4.564 1.00 89.12 251 PHE A C 1
ATOM 2145 O O . PHE A 1 251 ? -19.791 -3.655 3.980 1.00 89.12 251 PHE A O 1
ATOM 2152 N N . LYS A 1 252 ? -19.135 -2.479 5.777 1.00 90.44 252 LYS A N 1
ATOM 2153 C CA . LYS A 1 252 ? -20.381 -2.614 6.549 1.00 90.44 252 LYS A CA 1
ATOM 2154 C C . LYS A 1 252 ? -21.160 -1.304 6.548 1.00 90.44 252 LYS A C 1
ATOM 2156 O O . LYS A 1 252 ? -20.552 -0.240 6.594 1.00 90.44 252 LYS A O 1
ATOM 2161 N N . ASN A 1 253 ? -22.488 -1.380 6.537 1.00 91.88 253 ASN A N 1
ATOM 2162 C CA . ASN A 1 253 ? -23.338 -0.194 6.641 1.00 91.88 253 ASN A CA 1
ATOM 2163 C C . ASN A 1 253 ? -23.177 0.463 8.020 1.00 91.88 253 ASN A C 1
ATOM 2165 O O . ASN A 1 253 ? -23.127 -0.226 9.046 1.00 91.88 253 ASN A O 1
ATOM 2169 N N . ALA A 1 254 ? -23.128 1.791 8.033 1.00 91.19 254 ALA A N 1
ATOM 2170 C CA . ALA A 1 254 ? -23.095 2.611 9.234 1.00 91.19 254 ALA A CA 1
ATOM 2171 C C . ALA A 1 254 ? -23.728 3.987 8.989 1.00 91.19 254 ALA A C 1
ATOM 2173 O O . ALA A 1 254 ? -23.922 4.411 7.851 1.00 91.19 254 ALA A O 1
ATOM 2174 N N . LYS A 1 255 ? -24.034 4.700 10.067 1.00 89.50 255 LYS A N 1
ATOM 2175 C CA . LYS A 1 255 ? -24.541 6.071 10.055 1.00 89.50 255 LYS A CA 1
ATOM 2176 C C . LYS A 1 255 ? -23.626 6.954 10.891 1.00 89.50 255 LYS A C 1
ATOM 2178 O O . LYS A 1 255 ? -23.237 6.576 11.996 1.00 89.50 255 LYS A O 1
ATOM 2183 N N . ILE A 1 256 ? -23.289 8.123 10.359 1.00 87.50 256 ILE A N 1
ATOM 2184 C CA . ILE A 1 256 ? -22.538 9.146 11.090 1.00 87.50 256 ILE A CA 1
ATOM 2185 C C . ILE A 1 256 ? -23.538 10.043 11.818 1.00 87.50 256 ILE A C 1
ATOM 2187 O O . ILE A 1 256 ? -24.480 10.542 11.201 1.00 87.50 256 ILE A O 1
ATOM 2191 N N . ILE A 1 257 ? -23.340 10.231 13.122 1.00 86.25 257 ILE A N 1
ATOM 2192 C CA . ILE A 1 257 ? -24.167 11.092 13.971 1.00 86.25 257 ILE A CA 1
ATOM 2193 C C . ILE A 1 257 ? -23.272 12.083 14.709 1.00 86.25 257 ILE A C 1
ATOM 2195 O O . ILE A 1 257 ? -22.230 11.716 15.255 1.00 86.25 257 ILE A O 1
ATOM 2199 N N . PHE A 1 258 ? -23.705 13.338 14.747 1.00 83.88 258 PHE A N 1
ATOM 2200 C CA . PHE A 1 258 ? -23.054 14.401 15.500 1.00 83.88 258 PHE A CA 1
ATOM 2201 C C . PHE A 1 258 ? -23.838 14.648 16.781 1.00 83.88 258 PHE A C 1
ATOM 2203 O O . PHE A 1 258 ? -25.058 14.772 16.749 1.00 83.88 258 PHE A O 1
ATOM 2210 N N . ASN A 1 259 ? -23.136 14.704 17.908 1.00 78.88 259 ASN A N 1
ATOM 2211 C CA . ASN A 1 259 ? -23.705 15.156 19.170 1.00 78.88 259 ASN A CA 1
ATOM 2212 C C . ASN A 1 259 ? -22.699 16.102 19.838 1.00 78.88 259 ASN A C 1
ATOM 2214 O O . ASN A 1 259 ? -21.579 15.703 20.186 1.00 78.88 259 ASN A O 1
ATOM 2218 N N . LYS A 1 260 ? -23.086 17.375 19.978 1.00 79.25 260 LYS A N 1
ATOM 2219 C CA . LYS A 1 260 ? -22.211 18.478 20.411 1.00 79.25 260 LYS A CA 1
ATOM 2220 C C . LYS A 1 260 ? -20.926 18.533 19.557 1.00 79.25 260 LYS A C 1
ATOM 2222 O O . LYS A 1 260 ? -20.990 18.598 18.336 1.00 79.25 260 LYS A O 1
ATOM 2227 N N . LYS A 1 261 ? -19.750 18.457 20.201 1.00 75.06 261 LYS A N 1
ATOM 2228 C CA . LYS A 1 261 ? -18.406 18.442 19.582 1.00 75.06 261 LYS A CA 1
ATOM 2229 C C . LYS A 1 261 ? -17.881 17.028 19.266 1.00 75.06 261 LYS A C 1
ATOM 2231 O O . LYS A 1 261 ? -16.698 16.865 18.962 1.00 75.06 261 LYS A O 1
ATOM 2236 N N . LYS A 1 262 ? -18.701 15.979 19.407 1.00 77.06 262 LYS A N 1
ATOM 2237 C CA . LYS A 1 262 ? -18.288 14.58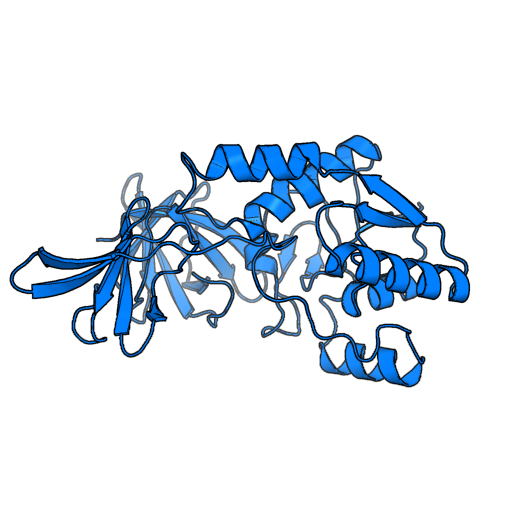2 19.195 1.00 77.06 262 LYS A CA 1
ATOM 2238 C C . LYS A 1 262 ? -19.018 13.975 18.003 1.00 77.06 262 LYS A C 1
ATOM 2240 O O . LYS A 1 262 ? -20.227 14.122 17.848 1.00 77.06 262 LYS A O 1
ATOM 2245 N N . CYS A 1 263 ? -18.261 13.242 17.194 1.00 82.62 263 CYS A N 1
ATOM 2246 C CA . CYS A 1 263 ? -18.807 12.433 16.121 1.00 82.62 263 CYS A CA 1
ATOM 2247 C C . CYS A 1 263 ? -18.859 10.965 16.540 1.00 82.62 263 CYS A C 1
ATOM 2249 O O . CYS A 1 263 ? -17.860 10.389 16.987 1.00 82.62 263 CYS A O 1
ATOM 2251 N N . TYR A 1 264 ? -20.015 10.360 16.310 1.00 84.69 264 TYR A N 1
ATOM 2252 C CA . TYR A 1 264 ? -20.285 8.954 16.525 1.00 84.69 264 TYR A CA 1
ATOM 2253 C C . TYR A 1 264 ? -20.528 8.268 15.190 1.00 84.69 264 TYR A C 1
ATOM 2255 O O . TYR A 1 264 ? -21.130 8.828 14.276 1.00 84.69 264 TYR A O 1
ATOM 2263 N N . LEU A 1 265 ? -20.066 7.033 15.090 1.00 86.69 265 LEU A N 1
ATOM 2264 C CA . LEU A 1 265 ? -20.354 6.151 13.981 1.00 86.69 265 LEU A CA 1
ATOM 2265 C C . LEU A 1 265 ? -21.132 4.954 14.507 1.00 86.69 265 LEU A C 1
ATOM 2267 O O . LEU A 1 265 ? -20.620 4.163 15.300 1.00 86.69 265 LEU A O 1
ATOM 2271 N N . ILE A 1 266 ? -22.386 4.862 14.080 1.00 88.31 266 ILE A N 1
ATOM 2272 C CA . ILE A 1 266 ? -23.321 3.821 14.488 1.00 88.31 266 ILE A CA 1
ATOM 2273 C C . ILE A 1 266 ? -23.362 2.760 13.405 1.00 88.31 266 ILE A C 1
ATOM 2275 O O . ILE A 1 266 ? -23.744 3.017 12.268 1.00 88.31 266 ILE A O 1
ATOM 2279 N N . CYS A 1 267 ? -22.962 1.555 13.766 1.00 88.25 267 CYS A N 1
ATOM 2280 C CA . CYS A 1 267 ? -22.913 0.404 12.887 1.00 88.25 267 CYS A CA 1
ATOM 2281 C C . CYS A 1 267 ? -24.179 -0.420 13.063 1.00 88.25 267 CYS A C 1
ATOM 2283 O O . CYS A 1 267 ? -24.584 -0.728 14.183 1.00 88.25 267 CYS A O 1
ATOM 2285 N N . TYR A 1 268 ? -24.775 -0.829 11.945 1.00 86.19 268 TYR A N 1
ATOM 2286 C CA . TYR A 1 2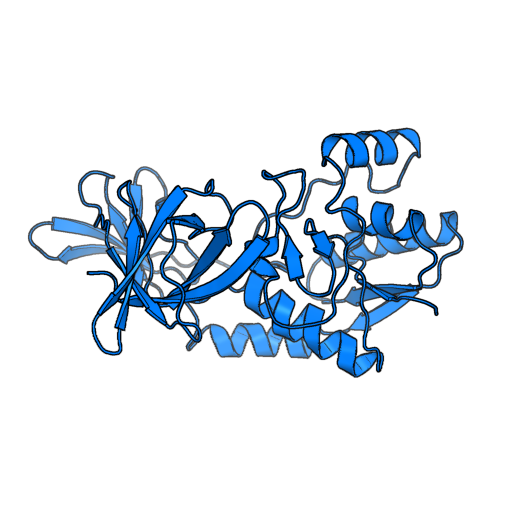68 ? -25.994 -1.641 11.964 1.00 86.19 268 TYR A CA 1
ATOM 2287 C C . TYR A 1 268 ? -25.727 -3.050 12.519 1.00 86.19 268 TYR A C 1
ATOM 2289 O O . TYR A 1 268 ? -26.587 -3.652 13.156 1.00 86.19 268 TYR A O 1
ATOM 2297 N N . LYS A 1 269 ? -24.505 -3.563 12.325 1.00 86.62 269 LYS A N 1
ATOM 2298 C CA . LYS A 1 269 ? -24.033 -4.840 12.877 1.00 86.62 269 LYS A CA 1
ATOM 2299 C C . LYS A 1 269 ? -22.967 -4.605 13.942 1.00 86.62 269 LYS A C 1
ATOM 2301 O O . LYS A 1 269 ? -22.209 -3.640 13.857 1.00 86.62 269 LYS A O 1
ATOM 2306 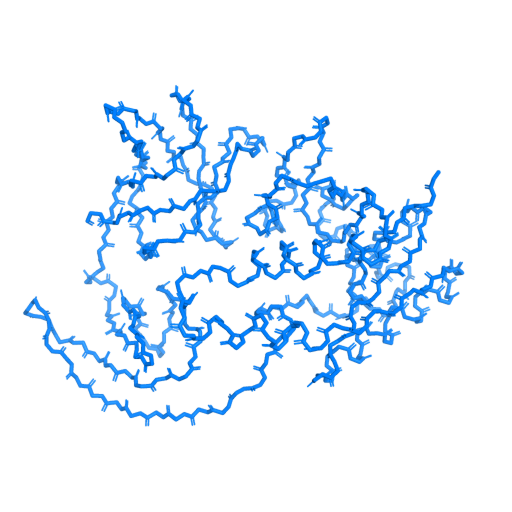N N . PHE A 1 270 ? -22.875 -5.532 14.897 1.00 85.19 270 PHE A N 1
ATOM 2307 C CA . PHE A 1 270 ? -21.791 -5.540 15.874 1.00 85.19 270 PHE A CA 1
ATOM 2308 C C . PHE A 1 270 ? -20.423 -5.633 15.191 1.00 85.19 270 PHE A C 1
ATOM 2310 O O . PHE A 1 270 ? -20.236 -6.305 14.165 1.00 85.19 270 PHE A O 1
ATOM 2317 N N . ILE A 1 271 ? -19.459 -4.942 15.786 1.00 83.75 271 ILE A N 1
ATOM 2318 C CA . ILE A 1 271 ? -18.057 -5.015 15.411 1.00 83.75 271 ILE A CA 1
ATOM 2319 C C . ILE A 1 271 ? -17.271 -5.534 16.606 1.00 83.75 271 ILE A C 1
ATOM 2321 O O . ILE A 1 271 ? -17.483 -5.125 17.747 1.00 83.75 271 ILE A O 1
ATOM 2325 N N . TYR A 1 272 ? -16.351 -6.434 16.294 1.00 82.44 272 TYR A N 1
ATOM 2326 C CA . TYR A 1 272 ? -15.448 -7.090 17.223 1.00 82.44 272 TYR A CA 1
ATOM 2327 C C . TYR A 1 272 ? -14.027 -6.575 16.984 1.00 82.44 272 TYR A C 1
ATOM 2329 O O . TYR A 1 272 ? -13.750 -6.020 15.919 1.00 82.44 272 TYR A O 1
ATOM 2337 N N . PHE A 1 273 ? -13.132 -6.787 17.953 1.00 77.75 273 PHE A N 1
ATOM 2338 C CA . PHE A 1 273 ? -11.685 -6.588 17.767 1.00 77.75 273 PHE A CA 1
ATOM 2339 C C . PHE A 1 273 ? -11.279 -5.179 17.312 1.00 77.75 273 PHE A C 1
ATOM 2341 O O . PHE A 1 273 ? -10.515 -5.002 16.369 1.00 77.75 273 PHE A O 1
ATOM 2348 N N . ILE A 1 274 ? -11.832 -4.168 17.980 1.00 78.38 274 ILE A N 1
ATOM 2349 C CA . ILE A 1 274 ? -11.506 -2.767 17.707 1.00 78.38 274 ILE A CA 1
ATOM 2350 C C . ILE A 1 274 ? -10.402 -2.310 18.649 1.00 78.38 274 ILE A C 1
ATOM 2352 O O . ILE A 1 274 ? -10.555 -2.420 19.867 1.00 78.38 274 ILE A O 1
ATOM 2356 N N . GLU A 1 275 ? -9.336 -1.760 18.087 1.00 73.62 275 GLU A N 1
ATOM 2357 C CA . GLU A 1 275 ? -8.241 -1.151 18.835 1.00 73.62 275 GLU A CA 1
ATOM 2358 C C . GLU A 1 275 ? -8.446 0.359 18.978 1.00 73.62 275 GLU A C 1
ATOM 2360 O O . GLU A 1 275 ? -9.015 1.040 18.115 1.00 73.62 275 GLU A O 1
ATOM 2365 N N . LYS A 1 276 ? -7.948 0.914 20.086 1.00 73.06 276 LYS A N 1
ATOM 2366 C CA . LYS A 1 276 ? -7.820 2.365 20.216 1.00 73.06 276 LYS A CA 1
ATOM 2367 C C . LYS A 1 276 ? -6.804 2.842 19.179 1.00 73.06 276 LYS A C 1
ATOM 2369 O O . LYS A 1 276 ? -5.742 2.254 19.044 1.00 73.06 276 LYS A O 1
ATOM 2374 N N . ASN A 1 277 ? -7.119 3.929 18.486 1.00 74.19 277 ASN A N 1
ATOM 2375 C CA . ASN A 1 277 ? -6.338 4.492 17.387 1.00 74.19 277 ASN A CA 1
ATOM 2376 C C . ASN A 1 277 ? -6.311 3.674 16.084 1.00 74.19 277 ASN A C 1
ATOM 2378 O O . ASN A 1 277 ? -5.566 4.013 15.164 1.00 74.19 277 ASN A O 1
ATOM 2382 N N . GLN A 1 278 ? -7.173 2.665 15.953 1.00 78.00 278 GLN A N 1
ATOM 2383 C CA . GLN A 1 278 ? -7.329 1.939 14.700 1.00 78.00 278 GLN A CA 1
ATOM 2384 C C . GLN A 1 278 ? -7.882 2.842 13.590 1.00 78.00 278 GLN A C 1
ATOM 2386 O O . GLN A 1 278 ? -8.763 3.680 13.817 1.00 78.00 278 GLN A O 1
ATOM 2391 N N . ASN A 1 279 ? -7.378 2.633 12.374 1.00 81.19 279 ASN A N 1
ATOM 2392 C CA . ASN A 1 279 ? -7.868 3.302 11.176 1.00 81.19 279 ASN A CA 1
ATOM 2393 C C . ASN A 1 279 ? -9.244 2.752 10.766 1.00 81.19 279 ASN A C 1
ATOM 2395 O O . ASN A 1 279 ? -9.477 1.546 10.737 1.00 81.19 279 ASN A O 1
ATOM 2399 N N . CYS A 1 280 ? -10.148 3.645 10.389 1.00 86.25 280 CYS A N 1
ATOM 2400 C CA . CYS A 1 280 ? -11.471 3.354 9.867 1.00 86.25 280 CYS A CA 1
ATOM 2401 C C . CYS A 1 280 ? -11.644 4.100 8.545 1.00 86.25 280 CYS A C 1
ATOM 2403 O O . CYS A 1 280 ? -11.646 5.333 8.494 1.00 86.25 280 CYS A O 1
ATOM 2405 N N . LEU A 1 281 ? -11.787 3.340 7.465 1.00 88.88 281 LEU A N 1
ATOM 2406 C CA . LEU A 1 281 ? -12.052 3.870 6.140 1.00 88.88 281 LEU A CA 1
ATOM 2407 C C . LEU A 1 281 ? -13.560 4.025 5.954 1.00 88.88 281 LEU A C 1
ATOM 2409 O O . LEU A 1 281 ? -14.305 3.053 6.087 1.00 88.88 281 LEU A O 1
ATOM 2413 N N . ILE A 1 282 ? -13.992 5.233 5.609 1.00 89.19 282 ILE A N 1
ATOM 2414 C CA . ILE A 1 282 ? -15.392 5.567 5.346 1.00 89.19 282 ILE A CA 1
ATOM 2415 C C . ILE A 1 282 ? -15.566 5.853 3.862 1.00 89.19 282 ILE A C 1
ATOM 2417 O O . ILE A 1 282 ? -14.793 6.616 3.274 1.00 89.19 282 ILE A O 1
ATOM 2421 N N . LYS A 1 283 ? -16.612 5.275 3.274 1.00 90.00 283 LYS A N 1
ATOM 2422 C CA . LYS A 1 283 ? -17.030 5.553 1.904 1.00 90.00 283 LYS A CA 1
ATOM 2423 C C . LYS A 1 283 ? -18.517 5.866 1.797 1.00 90.00 283 LYS A C 1
ATOM 2425 O O . LYS A 1 283 ? -19.328 5.381 2.589 1.00 90.00 283 LYS A O 1
ATOM 2430 N N . TYR A 1 284 ? -18.860 6.614 0.761 1.00 89.12 284 TYR A N 1
ATOM 2431 C CA . TYR A 1 284 ? -20.221 6.817 0.282 1.00 89.12 284 TYR A CA 1
ATOM 2432 C C . TYR A 1 284 ? -20.275 6.374 -1.177 1.00 89.12 284 TYR A C 1
ATOM 2434 O O . TYR A 1 284 ? -19.496 6.853 -1.996 1.00 89.12 284 TYR A O 1
ATOM 2442 N N . ASN A 1 285 ? -21.139 5.408 -1.492 1.00 88.94 285 ASN A N 1
ATOM 2443 C CA . ASN A 1 285 ? -21.089 4.659 -2.751 1.00 88.94 285 ASN A CA 1
ATOM 2444 C C . ASN A 1 285 ? -19.679 4.090 -3.009 1.00 88.94 285 ASN A C 1
ATOM 2446 O O . ASN A 1 285 ? -19.224 3.185 -2.296 1.00 88.94 285 ASN A O 1
ATOM 2450 N N . GLU A 1 286 ? -18.986 4.631 -4.007 1.00 90.25 286 GLU A N 1
ATOM 2451 C CA . GLU A 1 286 ? -17.609 4.287 -4.361 1.00 90.25 286 GLU A CA 1
ATOM 2452 C C . GLU A 1 286 ? -16.587 5.321 -3.880 1.00 90.25 286 GLU A C 1
ATOM 2454 O O . GLU A 1 286 ? -15.398 5.013 -3.826 1.00 90.25 286 GLU A O 1
ATOM 2459 N N . LEU A 1 287 ? -17.042 6.520 -3.511 1.00 90.88 287 LEU A N 1
ATOM 2460 C CA . LEU A 1 287 ? -16.208 7.630 -3.074 1.00 90.88 287 LEU A CA 1
ATOM 2461 C C . LEU A 1 287 ? -15.690 7.373 -1.662 1.00 90.88 287 LEU A C 1
ATOM 2463 O O . LEU A 1 287 ? -16.463 7.187 -0.719 1.00 90.88 287 LEU A O 1
ATOM 2467 N N . ILE A 1 288 ? -14.377 7.428 -1.494 1.00 89.81 288 ILE A N 1
ATOM 2468 C CA . ILE A 1 288 ? -13.747 7.428 -0.184 1.00 89.81 288 ILE A CA 1
ATOM 2469 C C . ILE A 1 288 ? -13.862 8.829 0.412 1.00 89.81 288 ILE A C 1
ATOM 2471 O O . ILE A 1 288 ? -13.264 9.783 -0.079 1.00 89.81 288 ILE A O 1
ATOM 2475 N N . ILE A 1 289 ? -14.590 8.934 1.520 1.00 85.12 289 ILE A N 1
ATOM 2476 C CA . ILE A 1 289 ? -14.750 10.197 2.242 1.00 85.12 289 ILE A CA 1
ATOM 2477 C C . ILE A 1 289 ? -13.489 10.475 3.063 1.00 85.12 289 ILE A C 1
ATOM 2479 O O . ILE A 1 289 ? -12.986 11.596 3.101 1.00 85.12 289 ILE A O 1
ATOM 2483 N N . SER A 1 290 ? -12.966 9.452 3.748 1.00 76.31 290 SER A N 1
ATOM 2484 C CA . SER A 1 290 ? -11.933 9.666 4.766 1.00 76.31 290 SER A CA 1
ATOM 2485 C C . SER A 1 290 ? -11.345 8.378 5.333 1.00 76.31 290 SER A C 1
ATOM 2487 O O . SER A 1 290 ? -12.019 7.350 5.380 1.00 76.31 290 SER A O 1
ATOM 2489 N N . ASN A 1 291 ? -10.115 8.467 5.842 1.00 74.06 291 ASN A N 1
ATOM 2490 C CA . ASN A 1 291 ? -9.489 7.463 6.697 1.00 74.06 291 ASN A CA 1
ATOM 2491 C C . ASN A 1 291 ? -9.279 8.081 8.085 1.00 74.06 291 ASN A C 1
ATOM 2493 O O . AS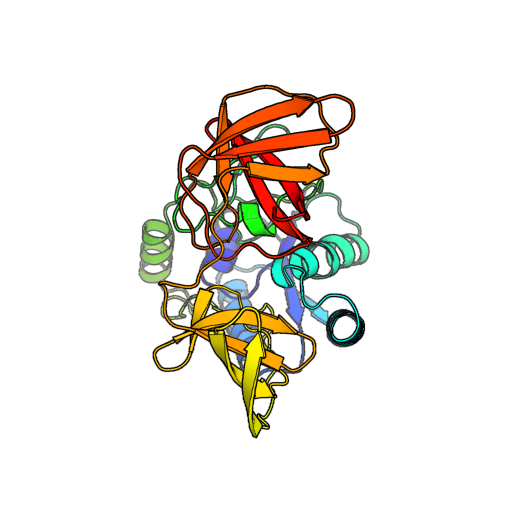N A 1 291 ? -8.477 9.004 8.236 1.00 74.06 291 ASN A O 1
ATOM 2497 N N . ILE A 1 292 ? -10.070 7.651 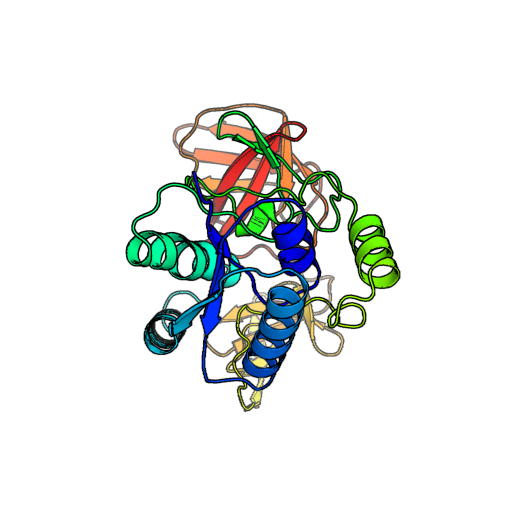9.064 1.00 78.94 292 ILE A N 1
ATOM 2498 C CA . ILE A 1 292 ? -10.196 8.291 10.379 1.00 78.94 292 ILE A CA 1
ATOM 2499 C C . ILE A 1 292 ? -9.692 7.368 11.470 1.00 78.94 292 ILE A C 1
ATOM 2501 O O . ILE A 1 292 ? -9.760 6.154 11.355 1.00 78.94 292 ILE A O 1
ATOM 2505 N N . ILE A 1 293 ? -9.248 7.962 12.568 1.00 78.62 293 ILE A N 1
ATOM 2506 C CA . ILE A 1 293 ? -8.787 7.251 13.751 1.00 78.62 293 ILE A CA 1
ATOM 2507 C C . ILE A 1 293 ? -9.943 7.094 14.752 1.00 78.62 293 ILE A C 1
ATOM 2509 O O . ILE A 1 293 ? -10.625 8.071 15.094 1.00 78.62 293 ILE A O 1
ATOM 2513 N N . ILE A 1 294 ? -10.145 5.873 15.250 1.00 80.12 294 ILE A N 1
ATOM 2514 C CA . ILE A 1 294 ? -11.093 5.565 16.331 1.00 80.12 294 ILE A CA 1
ATOM 2515 C C . ILE A 1 294 ? -10.506 6.046 17.668 1.00 80.12 294 ILE A C 1
ATOM 2517 O O . ILE A 1 294 ? -9.434 5.603 18.079 1.00 80.12 294 ILE A O 1
ATOM 2521 N N . LYS A 1 295 ? -11.200 6.958 18.366 1.00 75.44 295 LYS A N 1
ATOM 2522 C CA . LYS A 1 295 ? -10.707 7.595 19.608 1.00 75.44 295 LYS A CA 1
ATOM 2523 C C . LYS A 1 295 ? -10.918 6.749 20.862 1.00 75.44 295 LYS A C 1
ATOM 2525 O O . LYS A 1 295 ? -10.083 6.772 21.766 1.00 75.44 295 LYS A O 1
ATOM 2530 N N . LYS A 1 296 ? -12.059 6.070 20.960 1.00 66.38 296 LYS A N 1
ATOM 2531 C CA . LYS A 1 296 ? -12.436 5.283 22.138 1.00 66.38 296 LYS A CA 1
ATOM 2532 C C . LYS A 1 296 ? -13.392 4.172 21.711 1.00 66.38 296 LYS A C 1
ATOM 2534 O O . LYS A 1 296 ? -14.313 4.424 20.931 1.00 66.38 296 LYS A O 1
ATOM 2539 N N . LYS A 1 297 ? -13.137 2.963 22.209 1.00 61.78 297 LYS A N 1
ATOM 2540 C CA . LYS A 1 297 ? -14.094 1.858 22.211 1.00 61.78 297 LYS A CA 1
ATOM 2541 C C . LYS A 1 297 ? -14.873 1.980 23.524 1.00 61.78 297 LYS A C 1
ATOM 2543 O O . LYS A 1 297 ? -14.229 2.153 24.560 1.00 61.78 297 LYS A O 1
ATOM 2548 N N . ASN A 1 298 ? -16.203 2.026 23.452 1.00 49.69 298 ASN A N 1
ATOM 2549 C CA . ASN A 1 298 ? -17.040 1.888 24.646 1.00 49.69 298 ASN A CA 1
ATOM 2550 C C . ASN A 1 298 ? -16.840 0.496 25.243 1.00 49.69 298 ASN A C 1
ATOM 2552 O O . ASN A 1 298 ? -16.683 -0.455 24.439 1.00 49.69 298 ASN A O 1
#

Radius of gyration: 20.82 Å; chains: 1; bounding box: 45×41×60 Å

Sequence (298 aa):
MLNFLLNSGGKDSNYSSILVNNNNIFIKIDNFCENLLDKKYLFLNCIINKKKILIINLKNEYNFFFDFKNSKFIFYNLDFYCNKFIKINLVKQIIFKLNLLTGHYFRIQKNFFFVSIDQKKDQCYFLNFKKKIHSNIGFFNKLIITYITKKKNFVCKCKKSTTGICFKINKNFFFCNYYVFENKNIFETNYCKLFYNLGQLYKKNFIVKIKYNQIIISKYNYLSKTKILILKLNFNYSKICKIKINSQNIFKNAKIIFNKKKCYLICYKFIYFIEKNQNCLIKYNELIISNIIIKKKN

Organism: Carsonella ruddii (strain PV) (NCBI:txid387662)